Protein AF-A0A349Z500-F1 (afdb_monomer_lite)

Sequence (189 aa):
MKKLYTCLLLLACSLSSFVTYGEAFRSVEISTSQQALPPVMIQGPMPIEAQYFASLLSDVRTEKAGQATFYIGTFNGYPVVVAQTGKGLENTAAATAVGIERYHPRAIINQGTSGGHDPDLQVGDIVLGKRSVNTSNFKTPFRDKGEGSAPFEWLPMDLLASEGSAGEGDSAKDAERIRYYVADAELLA

Secondary structure (DSSP, 8-state):
--SSHHHHHHHSS-----------------PPPPPPPPPEEEEESSHHHHHHHHHT-EEEEEEEETTEEEEEEEETTEEEEEEE--SSHHHHHHHHHHHHHHH--SEEEE-------STT--TTPPP--SEE--TT-EEPPP--TT----GGGPEE--TT--TTTTS-GGGTTTTSSPPPEEPPTTT--

Foldseek 3Di:
DPPPVVVVVVVVPPPPPPPPPPPPPDDDDDPDPDPADQAEEEEEQDCVRQVVVLVQFDPWDWDDDVPKIWTWGDHVNGTYIGIHQHDDDVSNVVRVVVCCVPRVHPYYHYDDDDDDPDPVDDPPDDDDPQKDFDPPAWDFDDDDPPPPGDVVPTFHFDPVCPAQCPPDDPSNVVGRDTDIGGDDPVVVD

Structure (mmCIF, N/CA/C/O backbone):
data_AF-A0A349Z500-F1
#
_entry.id   AF-A0A349Z500-F1
#
loop_
_atom_site.group_PDB
_atom_site.id
_atom_site.type_symbol
_atom_site.label_atom_id
_atom_site.label_alt_id
_atom_site.label_comp_id
_atom_site.label_asym_id
_atom_site.label_entity_id
_atom_site.label_seq_id
_atom_site.pdbx_PDB_ins_code
_atom_site.Cartn_x
_atom_site.Cartn_y
_atom_site.Cartn_z
_atom_site.occupancy
_atom_site.B_iso_or_equiv
_atom_site.auth_seq_id
_atom_site.auth_comp_id
_atom_site.auth_asym_id
_atom_site.auth_atom_id
_atom_site.pdbx_PDB_model_num
ATOM 1 N N . MET A 1 1 ? -15.938 -49.559 91.227 1.00 52.62 1 MET A N 1
ATOM 2 C CA . MET A 1 1 ? -16.178 -49.308 89.784 1.00 52.62 1 MET A CA 1
ATOM 3 C C . MET A 1 1 ? -16.705 -47.903 89.434 1.00 52.62 1 MET A C 1
ATOM 5 O O . MET A 1 1 ? -16.861 -47.623 88.258 1.00 52.62 1 MET A O 1
ATOM 9 N N . LYS A 1 2 ? -16.919 -46.976 90.391 1.00 48.06 2 LYS A N 1
ATOM 10 C CA . LYS A 1 2 ? -17.390 -45.597 90.105 1.00 48.06 2 LYS A CA 1
ATOM 11 C C . LYS A 1 2 ? -16.293 -44.518 90.009 1.00 48.06 2 LYS A C 1
ATOM 13 O O . LYS A 1 2 ? -16.600 -43.398 89.639 1.00 48.06 2 LYS A O 1
ATOM 18 N N . LYS A 1 3 ? -15.025 -44.836 90.313 1.00 48.25 3 LYS A N 1
ATOM 19 C CA . LYS A 1 3 ? -13.903 -43.869 90.280 1.00 48.25 3 LYS A CA 1
ATOM 20 C C . LYS A 1 3 ? -13.057 -43.904 88.996 1.00 48.25 3 LYS A C 1
ATOM 22 O O . LYS A 1 3 ? -12.230 -43.025 88.811 1.00 48.25 3 LYS A O 1
ATOM 27 N N . LEU A 1 4 ? -13.271 -44.882 88.108 1.00 45.31 4 LEU A N 1
ATOM 28 C CA . LEU A 1 4 ? -12.500 -45.024 86.862 1.00 45.31 4 LEU A CA 1
ATOM 29 C C . LEU A 1 4 ? -13.127 -44.260 85.679 1.00 45.31 4 LEU A C 1
ATOM 31 O O . LEU A 1 4 ? -12.414 -43.802 84.796 1.00 45.31 4 LEU A O 1
ATOM 35 N N . TYR A 1 5 ? -14.446 -44.038 85.699 1.00 47.62 5 TYR A N 1
ATOM 36 C CA . TYR A 1 5 ? -15.150 -43.293 84.646 1.00 47.62 5 TYR A CA 1
ATOM 37 C C . TYR A 1 5 ? -15.031 -41.768 84.783 1.00 47.62 5 TYR A C 1
ATOM 39 O O . TYR A 1 5 ? -15.106 -41.057 83.785 1.00 47.62 5 TYR A O 1
ATOM 47 N N . THR A 1 6 ? -14.782 -41.248 85.989 1.00 47.00 6 THR A N 1
ATOM 48 C CA . THR A 1 6 ? -14.655 -39.798 86.218 1.00 47.00 6 THR A CA 1
ATOM 49 C C . THR A 1 6 ? -13.352 -39.225 85.646 1.00 47.00 6 THR A C 1
ATOM 51 O O . THR A 1 6 ? -13.357 -38.097 85.168 1.00 47.00 6 THR A O 1
ATOM 54 N N . CYS A 1 7 ? -12.260 -40.002 85.599 1.00 44.25 7 CYS A N 1
ATOM 55 C CA . CYS A 1 7 ? -11.019 -39.563 84.942 1.00 44.25 7 CYS A CA 1
ATOM 56 C C . CYS A 1 7 ? -11.100 -39.603 83.409 1.00 44.25 7 CYS A C 1
ATOM 58 O O . CYS A 1 7 ? -10.464 -38.781 82.757 1.00 44.25 7 CYS A O 1
ATOM 60 N N . LEU A 1 8 ? -11.891 -40.511 82.823 1.00 44.69 8 LEU A N 1
ATOM 61 C CA . LEU A 1 8 ? -12.006 -40.602 81.362 1.00 44.69 8 LEU A CA 1
ATOM 62 C C . LEU A 1 8 ? -12.878 -39.487 80.761 1.00 44.69 8 LEU A C 1
ATOM 64 O O . LEU A 1 8 ? -12.628 -39.064 79.638 1.00 44.69 8 LEU A O 1
ATOM 68 N N . LEU A 1 9 ? -13.857 -38.968 81.512 1.00 44.62 9 LEU A N 1
ATOM 69 C CA . LEU A 1 9 ? -14.665 -37.822 81.072 1.00 44.62 9 LEU A CA 1
ATOM 70 C C . LEU A 1 9 ? -13.937 -36.474 81.192 1.00 44.62 9 LEU A C 1
ATOM 72 O O . LEU A 1 9 ? -14.265 -35.548 80.458 1.00 44.62 9 LEU A O 1
ATOM 76 N N . LEU A 1 10 ? -12.936 -36.354 82.070 1.00 44.59 10 LEU A N 1
ATOM 77 C CA . LEU A 1 10 ? -12.154 -35.119 82.218 1.00 44.59 10 LEU A CA 1
ATOM 78 C C . LEU A 1 10 ? -11.040 -34.978 81.169 1.00 44.59 10 LEU A C 1
ATOM 80 O O . LEU A 1 10 ? -10.640 -33.858 80.868 1.00 44.59 10 LEU A O 1
ATOM 84 N N . LEU A 1 11 ? -10.583 -36.081 80.563 1.00 43.66 11 LEU A N 1
ATOM 85 C CA . LEU A 1 11 ? -9.558 -36.054 79.511 1.00 43.66 11 LEU A CA 1
ATOM 86 C C . LEU A 1 11 ? -10.129 -35.763 78.108 1.00 43.66 11 LEU A C 1
ATOM 88 O O . LEU A 1 11 ? -9.386 -35.398 77.204 1.00 43.66 11 LEU A O 1
ATOM 92 N N . ALA A 1 12 ? -11.446 -35.895 77.921 1.00 43.84 12 ALA A N 1
ATOM 93 C CA . ALA A 1 12 ? -12.111 -35.596 76.650 1.00 43.84 12 ALA A CA 1
ATOM 94 C C . ALA A 1 12 ? -12.451 -34.102 76.469 1.00 43.84 12 ALA A C 1
ATOM 96 O O . ALA A 1 12 ? -12.754 -33.677 75.358 1.00 43.84 12 ALA A O 1
ATOM 97 N N . CYS A 1 13 ? -12.374 -33.291 77.532 1.00 42.69 13 CYS A N 1
ATOM 98 C CA . CYS A 1 13 ? -12.737 -31.868 77.492 1.00 42.69 13 CYS A CA 1
ATOM 99 C C . CYS A 1 13 ? -11.553 -30.906 77.276 1.00 42.69 13 CYS A C 1
ATOM 101 O O . CYS A 1 13 ? -11.769 -29.698 77.240 1.00 42.69 13 CYS A O 1
ATOM 103 N N . SER A 1 14 ? -10.315 -31.394 77.128 1.00 45.91 14 SER A N 1
ATOM 104 C CA . SER A 1 14 ? -9.128 -30.532 76.969 1.00 45.91 14 SER A CA 1
ATOM 105 C C . SER A 1 14 ? -8.657 -30.334 75.525 1.00 45.91 14 SER A C 1
ATOM 107 O O . SER A 1 14 ? -7.640 -29.683 75.310 1.00 45.91 14 SER A O 1
ATOM 109 N N . LEU A 1 15 ? -9.381 -30.842 74.524 1.00 46.12 15 LEU A N 1
ATOM 110 C CA . LEU A 1 15 ? -9.211 -30.404 73.135 1.00 46.12 15 LEU A CA 1
ATOM 111 C C . LEU A 1 15 ? -10.206 -29.282 72.836 1.00 46.12 15 LEU A C 1
ATOM 113 O O . LEU A 1 15 ? -11.073 -29.390 71.971 1.00 46.12 15 LEU A O 1
ATOM 117 N N . SER A 1 16 ? -10.074 -28.189 73.588 1.00 47.59 16 SER A N 1
ATOM 118 C CA . SER A 1 16 ? -10.573 -26.884 73.182 1.00 47.59 16 SER A CA 1
ATOM 119 C C . SER A 1 16 ? -9.991 -26.587 71.807 1.00 47.59 16 SER A C 1
ATOM 121 O O . SER A 1 16 ? -8.796 -26.348 71.637 1.00 47.59 16 SER A O 1
ATOM 123 N N . SER A 1 17 ? -10.857 -26.682 70.806 1.00 47.75 17 SER A N 1
ATOM 124 C CA . SER A 1 17 ? -10.569 -26.330 69.433 1.00 47.75 17 SER A CA 1
ATOM 125 C C . SER A 1 17 ? -10.125 -24.869 69.411 1.00 47.75 17 SER A C 1
ATOM 127 O O . SER A 1 17 ? -10.946 -23.959 69.487 1.00 47.75 17 SER A O 1
ATOM 129 N N . PHE A 1 18 ? -8.818 -24.636 69.316 1.00 48.22 18 PHE A N 1
ATOM 130 C CA . PHE A 1 18 ? -8.284 -23.372 68.828 1.00 48.22 18 PHE A CA 1
ATOM 131 C C . PHE A 1 18 ? -8.621 -23.292 67.338 1.00 48.22 18 PHE A C 1
ATOM 133 O O . PHE A 1 18 ? -7.787 -23.526 66.470 1.00 48.22 18 PHE A O 1
ATOM 140 N N . VAL A 1 19 ? -9.888 -23.012 67.036 1.00 52.00 19 VAL A N 1
ATOM 141 C CA . VAL A 1 19 ? -10.276 -22.488 65.733 1.00 52.00 19 VAL A CA 1
ATOM 142 C C . VAL A 1 19 ? -9.898 -21.020 65.791 1.00 52.00 19 VAL A C 1
ATOM 144 O O . VAL A 1 19 ? -10.650 -20.180 66.283 1.00 52.00 19 VAL A O 1
ATOM 147 N N . THR A 1 20 ? -8.679 -20.710 65.362 1.00 48.91 20 THR A N 1
ATOM 148 C CA . THR A 1 20 ? -8.323 -19.339 65.021 1.00 48.91 20 THR A CA 1
ATOM 149 C C . THR A 1 20 ? -9.221 -18.935 63.862 1.00 48.91 20 THR A C 1
ATOM 151 O O . THR A 1 20 ? -8.974 -19.312 62.717 1.00 48.91 20 THR A O 1
ATOM 154 N N . TYR A 1 21 ? -10.288 -18.199 64.168 1.00 54.88 21 TYR A N 1
ATOM 155 C CA . TYR A 1 21 ? -10.962 -17.344 63.203 1.00 54.88 21 TYR A CA 1
ATOM 156 C C . TYR A 1 21 ? -9.942 -16.287 62.772 1.00 54.88 21 TYR A C 1
ATOM 158 O O . TYR A 1 21 ? -9.854 -15.210 63.354 1.00 54.88 21 TYR A O 1
ATOM 166 N N . GLY A 1 22 ? -9.100 -16.631 61.798 1.00 57.00 22 GLY A N 1
ATOM 167 C CA . GLY A 1 22 ? -8.443 -15.614 60.998 1.00 57.00 22 GLY A CA 1
ATOM 168 C C . GLY A 1 22 ? -9.559 -14.884 60.274 1.00 57.00 22 GLY A C 1
ATOM 169 O O . GLY A 1 22 ? -10.243 -15.494 59.452 1.00 57.00 22 GLY A O 1
ATOM 170 N N . GLU A 1 23 ? -9.806 -13.623 60.628 1.00 60.91 23 GLU A N 1
ATOM 171 C CA . GLU A 1 23 ? -10.669 -12.785 59.806 1.00 60.91 23 GLU A CA 1
ATOM 172 C C . GLU A 1 23 ? -10.152 -12.864 58.371 1.00 60.91 23 GLU A C 1
ATOM 174 O O . GLU A 1 23 ? -8.953 -12.701 58.126 1.00 60.91 23 GLU A O 1
ATOM 179 N N . ALA A 1 24 ? -11.041 -13.191 57.431 1.00 67.56 24 ALA A N 1
ATOM 180 C CA . ALA A 1 24 ? -10.702 -13.173 56.022 1.00 67.56 24 ALA A CA 1
ATOM 181 C C . ALA A 1 24 ? -10.172 -11.770 55.707 1.00 67.56 24 ALA A C 1
ATOM 183 O O . ALA A 1 24 ? -10.903 -10.783 55.811 1.00 67.56 24 ALA A O 1
ATOM 184 N N . PHE A 1 25 ? -8.875 -11.679 55.408 1.00 72.12 25 PHE A N 1
ATOM 185 C CA . PHE A 1 25 ? -8.237 -10.419 55.060 1.00 72.12 25 PHE A CA 1
ATOM 186 C C . PHE A 1 25 ? -9.045 -9.743 53.951 1.00 72.12 25 PHE A C 1
ATOM 188 O O . PHE A 1 25 ? -9.459 -10.397 52.994 1.00 72.12 25 PHE A O 1
ATOM 195 N N . ARG A 1 26 ? -9.263 -8.429 54.072 1.00 75.69 26 ARG A N 1
ATOM 196 C CA . ARG A 1 26 ? -9.894 -7.651 53.003 1.00 75.69 26 ARG A CA 1
ATOM 197 C C . ARG A 1 26 ? -9.037 -7.780 51.747 1.00 75.69 26 ARG A C 1
ATOM 199 O O . ARG A 1 26 ? -7.908 -7.295 51.723 1.00 75.69 26 ARG A O 1
ATOM 206 N N . SER A 1 27 ? -9.573 -8.431 50.726 1.00 79.88 27 SER A N 1
ATOM 207 C CA . SER A 1 27 ? -8.956 -8.533 49.412 1.00 79.88 27 SER A CA 1
ATOM 208 C C . SER A 1 27 ? -9.588 -7.528 48.455 1.00 79.88 27 SER A C 1
ATOM 210 O O . SER A 1 27 ? -10.779 -7.228 48.526 1.00 79.88 27 SER A O 1
ATOM 212 N N . VAL A 1 28 ? -8.770 -7.012 47.544 1.00 78.56 28 VAL A N 1
ATOM 213 C CA . VAL A 1 28 ? -9.214 -6.331 46.329 1.00 78.56 28 VAL A CA 1
ATOM 214 C C . VAL A 1 28 ? -8.712 -7.171 45.171 1.00 78.56 28 VAL A C 1
ATOM 216 O O . VAL A 1 28 ? -7.519 -7.460 45.081 1.00 78.56 28 VAL A O 1
ATOM 219 N N . GLU A 1 29 ? -9.629 -7.575 44.303 1.00 79.31 29 GLU A N 1
ATOM 220 C CA . GLU A 1 29 ? -9.281 -8.203 43.038 1.00 79.31 29 GLU A CA 1
ATOM 221 C C . GLU A 1 29 ? -8.986 -7.102 42.024 1.00 79.31 29 GLU A C 1
ATOM 223 O O . GLU A 1 29 ? -9.816 -6.229 41.767 1.00 79.31 29 GLU A O 1
ATOM 228 N N . ILE A 1 30 ? -7.782 -7.129 41.460 1.00 75.25 30 ILE A N 1
ATOM 229 C CA . ILE A 1 30 ? -7.462 -6.334 40.281 1.00 75.25 30 ILE A CA 1
ATOM 230 C C . ILE A 1 30 ? -7.848 -7.201 39.091 1.00 75.25 30 ILE A C 1
ATOM 232 O O . ILE A 1 30 ? -7.245 -8.253 38.869 1.00 75.25 30 ILE A O 1
ATOM 236 N N . SER A 1 31 ? -8.857 -6.774 38.335 1.00 73.31 31 SER A N 1
ATOM 237 C CA . SER A 1 31 ? -9.164 -7.393 37.053 1.00 73.31 31 SER A CA 1
ATOM 238 C C . SER A 1 31 ? -7.922 -7.315 36.170 1.00 73.31 31 SER A C 1
ATOM 240 O O . SER A 1 31 ? -7.341 -6.249 35.961 1.00 73.31 31 SER A O 1
ATOM 242 N N . THR A 1 32 ? -7.480 -8.470 35.679 1.00 62.66 32 THR A N 1
ATOM 243 C CA . THR A 1 32 ? -6.397 -8.536 34.701 1.00 62.66 32 THR A CA 1
ATOM 244 C C . THR A 1 32 ? -6.827 -7.710 33.494 1.00 62.66 32 THR A C 1
ATOM 246 O O . THR A 1 32 ? -7.942 -7.887 32.998 1.00 62.66 32 THR A O 1
ATOM 249 N N . SER A 1 33 ? -5.983 -6.778 33.038 1.00 63.03 33 SER A N 1
ATOM 250 C CA . SER A 1 33 ? -6.292 -6.042 31.816 1.00 63.03 33 SER A CA 1
ATOM 251 C C . SER A 1 33 ? -6.422 -7.054 30.684 1.00 63.03 33 SER A C 1
ATOM 253 O O . SER A 1 33 ? -5.536 -7.875 30.441 1.00 63.03 33 SER A O 1
ATOM 255 N N . GLN A 1 34 ? -7.575 -7.039 30.027 1.00 62.00 34 GLN A N 1
ATOM 256 C CA . GLN A 1 34 ? -7.814 -7.883 28.873 1.00 62.00 34 GLN A CA 1
ATOM 257 C C . GLN A 1 34 ? -6.793 -7.477 27.809 1.00 62.00 34 GLN A C 1
ATOM 259 O O . GLN A 1 34 ? -6.710 -6.300 27.450 1.00 62.00 34 GLN A O 1
ATOM 264 N N . GLN A 1 35 ? -5.951 -8.421 27.384 1.00 63.06 35 GLN A N 1
ATOM 265 C CA . GLN A 1 35 ? -4.908 -8.148 26.403 1.00 63.06 35 GLN A CA 1
ATOM 266 C C . GLN A 1 35 ? -5.567 -7.545 25.161 1.00 63.06 35 GLN A C 1
ATOM 268 O O . GLN A 1 35 ? -6.489 -8.140 24.597 1.00 63.06 35 GLN A O 1
ATOM 273 N N . ALA A 1 36 ? -5.151 -6.331 24.792 1.00 73.38 36 ALA A N 1
ATOM 274 C CA . ALA A 1 36 ? -5.760 -5.615 23.682 1.00 73.38 36 ALA A CA 1
ATOM 275 C C . ALA A 1 36 ? -5.644 -6.472 22.417 1.00 73.38 36 ALA A C 1
ATOM 277 O O . ALA A 1 36 ? -4.555 -6.939 22.077 1.00 73.38 36 ALA A O 1
ATOM 278 N N . LEU A 1 37 ? -6.776 -6.710 21.750 1.00 88.31 37 LEU A N 1
ATOM 279 C CA . LEU A 1 37 ? -6.780 -7.458 20.500 1.00 88.31 37 LEU A CA 1
ATOM 280 C C . LEU A 1 37 ? -5.906 -6.707 19.481 1.00 88.31 37 LEU A C 1
ATOM 282 O O . LEU A 1 37 ? -6.040 -5.485 19.367 1.00 88.31 37 LEU A O 1
ATOM 286 N N . PRO A 1 38 ? -5.022 -7.396 18.741 1.00 94.69 38 PRO A N 1
ATOM 287 C CA . PRO A 1 38 ? -4.244 -6.745 17.699 1.00 94.69 38 PRO A CA 1
ATOM 288 C C . PRO A 1 38 ? -5.201 -6.171 16.639 1.00 94.69 38 PRO A C 1
ATOM 290 O O . PRO A 1 38 ? -6.101 -6.889 16.187 1.00 94.69 38 PRO A O 1
ATOM 293 N N . PRO A 1 39 ? -5.056 -4.892 16.253 1.00 97.62 39 PRO A N 1
ATOM 294 C CA . PRO A 1 39 ? -6.016 -4.228 15.383 1.00 97.62 39 PRO A CA 1
ATOM 295 C C . PRO A 1 39 ? -5.964 -4.762 13.951 1.00 97.62 39 PRO A C 1
ATOM 297 O O . PRO A 1 39 ? -4.954 -5.310 13.506 1.00 97.62 39 PRO A O 1
ATOM 300 N N . VAL A 1 40 ? -7.030 -4.530 13.188 1.00 98.19 40 VAL A N 1
ATOM 301 C CA . VAL A 1 40 ? -6.935 -4.525 11.720 1.00 98.19 40 VAL A CA 1
ATOM 302 C C . VAL A 1 40 ? -6.506 -3.129 11.283 1.00 98.19 40 VAL A C 1
ATOM 304 O O . VAL A 1 40 ? -7.090 -2.137 11.723 1.00 98.19 40 VAL A O 1
ATOM 307 N N . MET A 1 41 ? -5.491 -3.035 10.425 1.00 98.62 41 MET A N 1
ATOM 308 C CA . MET A 1 41 ? -5.091 -1.764 9.829 1.00 98.62 41 MET A CA 1
ATOM 309 C C . MET A 1 41 ? -5.691 -1.618 8.428 1.00 98.62 41 MET A C 1
ATOM 311 O O . MET A 1 41 ? -5.475 -2.469 7.572 1.00 98.62 41 MET A O 1
ATOM 315 N N . ILE A 1 42 ? -6.414 -0.530 8.179 1.00 98.62 42 ILE A N 1
ATOM 316 C CA . ILE A 1 42 ? -6.956 -0.173 6.863 1.00 98.62 42 ILE A CA 1
ATOM 317 C C . ILE A 1 42 ? -6.135 0.992 6.320 1.00 98.62 42 ILE A C 1
ATOM 319 O O . ILE A 1 42 ? -6.002 2.011 6.990 1.00 98.62 42 ILE A O 1
ATOM 323 N N . GLN A 1 43 ? -5.582 0.868 5.120 1.00 98.69 43 GLN A N 1
ATOM 324 C CA . GLN A 1 43 ? -4.758 1.907 4.505 1.00 98.69 43 GLN A CA 1
ATOM 325 C C . GLN A 1 43 ? -5.514 2.572 3.361 1.00 98.69 43 GLN A C 1
ATOM 327 O O . GLN A 1 43 ? -6.154 1.885 2.571 1.00 98.69 43 GLN A O 1
ATOM 332 N N . GLY A 1 44 ? -5.438 3.899 3.295 1.00 98.19 44 GLY A N 1
ATOM 333 C CA . GLY A 1 44 ? -5.988 4.707 2.210 1.00 98.19 44 GLY A CA 1
ATOM 334 C C . GLY A 1 44 ? -5.009 5.829 1.847 1.00 98.19 44 GLY A C 1
ATOM 335 O O . GLY A 1 44 ? -4.619 6.595 2.735 1.00 98.19 44 GLY A O 1
ATOM 336 N N . PRO A 1 45 ? -4.576 5.962 0.584 1.00 96.44 45 PRO A N 1
ATOM 337 C CA . PRO A 1 45 ? -3.563 6.949 0.227 1.00 96.44 45 PRO A CA 1
ATOM 338 C C . PRO A 1 45 ? -4.069 8.391 0.312 1.00 96.44 45 PRO A C 1
ATOM 340 O O . PRO A 1 45 ? -3.336 9.275 0.770 1.00 96.44 45 PRO A O 1
ATOM 343 N N . MET A 1 46 ? -5.305 8.657 -0.113 1.00 95.94 46 MET A N 1
ATOM 344 C CA . MET A 1 46 ? -5.878 10.003 -0.121 1.00 95.94 46 MET A CA 1
ATOM 345 C C . MET A 1 46 ? -6.790 10.274 1.081 1.00 95.94 46 MET A C 1
ATOM 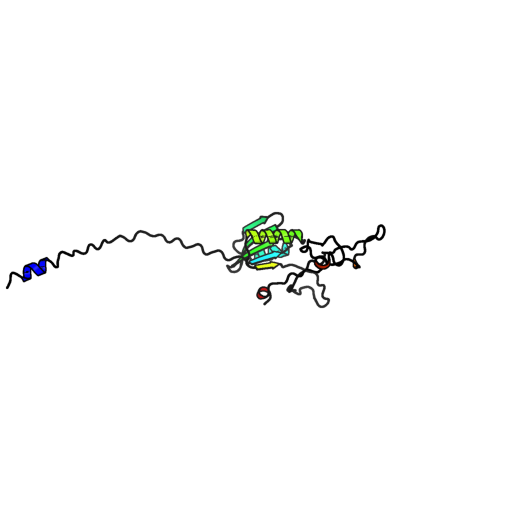347 O O . MET A 1 46 ? -7.402 9.351 1.617 1.00 95.94 46 MET A O 1
ATOM 351 N N . PRO A 1 47 ? -6.973 11.556 1.462 1.00 96.00 47 PRO A N 1
ATOM 352 C CA . PRO A 1 47 ? -7.903 11.942 2.519 1.00 96.00 47 PRO A CA 1
ATOM 353 C C . PRO A 1 47 ? -9.297 11.335 2.362 1.00 96.00 47 PRO A C 1
ATOM 355 O O . PRO A 1 47 ? -9.800 10.756 3.312 1.00 96.00 47 PRO A O 1
ATOM 358 N N . ILE A 1 48 ? -9.897 11.390 1.169 1.00 95.94 48 ILE A N 1
ATOM 359 C CA . ILE A 1 48 ? -11.244 10.844 0.940 1.00 95.94 48 ILE A CA 1
ATOM 360 C C . ILE A 1 48 ? -11.312 9.322 1.148 1.00 95.94 48 ILE A C 1
ATOM 362 O O . ILE A 1 48 ? -12.304 8.819 1.666 1.00 95.94 48 ILE A O 1
ATOM 366 N N . GLU A 1 49 ? -10.240 8.601 0.810 1.00 96.44 49 GLU A N 1
ATOM 367 C CA . GLU A 1 49 ? -10.152 7.143 0.939 1.00 96.44 49 GLU A CA 1
ATOM 368 C C . GLU A 1 49 ? -9.940 6.720 2.397 1.00 96.44 49 GLU A C 1
ATOM 370 O O . GLU A 1 49 ? -10.473 5.700 2.813 1.00 96.44 49 GLU A O 1
ATOM 375 N N . ALA A 1 50 ? -9.190 7.489 3.193 1.00 97.69 50 ALA A N 1
ATOM 376 C CA . ALA A 1 50 ? -8.933 7.172 4.600 1.00 97.69 50 ALA A CA 1
ATOM 377 C C . ALA A 1 50 ? -10.007 7.736 5.547 1.00 97.69 50 ALA A C 1
ATOM 379 O O . ALA A 1 50 ? -10.491 7.044 6.440 1.00 97.69 50 ALA A O 1
ATOM 380 N N . GLN A 1 51 ? -10.415 8.991 5.360 1.00 97.44 51 GLN A N 1
ATOM 381 C CA . GLN A 1 51 ? -11.332 9.682 6.272 1.00 97.44 51 GLN A CA 1
ATOM 382 C C . GLN A 1 51 ? -12.732 9.078 6.257 1.00 97.44 51 GLN A C 1
ATOM 384 O O . GLN A 1 51 ? -13.396 9.098 7.290 1.00 97.44 51 GLN A O 1
ATOM 389 N N . TYR A 1 52 ? -13.156 8.488 5.134 1.00 97.69 52 TYR A N 1
ATOM 390 C CA . TYR A 1 52 ? -14.391 7.713 5.089 1.00 97.69 52 TYR A CA 1
ATOM 391 C C . TYR A 1 52 ? -14.375 6.585 6.132 1.00 97.69 52 TYR A C 1
ATOM 393 O O . TYR A 1 52 ? -15.236 6.560 7.007 1.00 97.69 52 TYR A O 1
ATOM 401 N N . PHE A 1 53 ? -13.356 5.718 6.130 1.00 98.19 53 PHE A N 1
ATOM 402 C CA . PHE A 1 53 ? -13.248 4.639 7.119 1.00 98.19 53 PHE A CA 1
ATOM 403 C C . PHE A 1 53 ? -13.021 5.161 8.536 1.00 98.19 53 PHE A C 1
ATOM 405 O O . PHE A 1 53 ? -13.603 4.630 9.476 1.00 98.19 53 PHE A O 1
ATOM 412 N N . ALA A 1 54 ? -12.224 6.220 8.700 1.00 98.38 54 ALA A N 1
ATOM 413 C CA . ALA A 1 54 ? -12.030 6.848 10.004 1.00 98.38 54 ALA A CA 1
ATOM 414 C C . ALA A 1 54 ? -13.349 7.373 10.596 1.00 98.38 54 ALA A C 1
ATOM 416 O O . ALA A 1 54 ? -13.544 7.294 11.805 1.00 98.38 54 ALA A O 1
ATOM 417 N N . SER A 1 55 ? -14.271 7.862 9.757 1.00 98.25 55 SER A N 1
ATOM 418 C CA . SER A 1 55 ? -15.588 8.345 10.195 1.00 98.25 55 SER A CA 1
ATOM 419 C C . SER A 1 55 ? -16.521 7.237 10.701 1.00 98.25 55 SER A C 1
ATOM 421 O O . SER A 1 55 ? -17.467 7.530 11.426 1.00 98.25 55 SER A O 1
ATOM 423 N N . LEU A 1 56 ? -16.249 5.976 10.345 1.00 98.31 56 LEU A N 1
ATOM 424 C CA . LEU A 1 56 ? -17.010 4.810 10.806 1.00 98.31 56 LEU A CA 1
ATOM 425 C C . LEU A 1 56 ? -16.551 4.308 12.181 1.00 98.31 56 LEU A C 1
ATOM 427 O O . LEU A 1 56 ? -17.186 3.419 12.747 1.00 98.31 56 LEU A O 1
ATOM 431 N N . LEU A 1 57 ? -15.436 4.826 12.698 1.00 98.62 57 LEU A N 1
ATOM 432 C CA . LEU A 1 57 ? -14.871 4.401 13.970 1.00 98.62 57 LEU A CA 1
ATOM 433 C C . LEU A 1 57 ? -15.521 5.127 15.156 1.00 98.62 57 LEU A C 1
ATOM 435 O O . LEU A 1 57 ? -15.835 6.315 15.094 1.00 98.62 57 LEU A O 1
ATOM 439 N N . SER A 1 58 ? -15.616 4.419 16.275 1.00 98.44 58 SER A N 1
ATOM 440 C CA . SER A 1 58 ? -15.933 4.956 17.599 1.00 98.44 58 SER A CA 1
ATOM 441 C C . SER A 1 58 ? -14.656 5.233 18.397 1.00 98.44 58 SER A C 1
ATOM 443 O O . SER A 1 58 ? -13.625 4.591 18.173 1.00 98.44 58 SER A O 1
ATOM 445 N N . ASP A 1 59 ? -14.735 6.169 19.349 1.00 96.56 59 ASP A N 1
ATOM 446 C CA . ASP A 1 59 ? -13.654 6.523 20.288 1.00 96.56 59 ASP A CA 1
ATOM 447 C C . ASP A 1 59 ? -12.330 6.890 19.601 1.00 96.56 59 ASP A C 1
ATOM 449 O O . ASP A 1 59 ? -11.239 6.469 19.993 1.00 96.56 59 ASP A O 1
ATOM 453 N N . VAL A 1 60 ? -12.440 7.678 18.529 1.00 98.06 60 VAL A N 1
ATOM 454 C CA . VAL A 1 60 ? -11.315 7.977 17.645 1.00 98.06 60 VAL A CA 1
ATOM 455 C C . VAL A 1 60 ? -10.320 8.918 18.303 1.00 98.06 60 VAL A C 1
ATOM 457 O O . VAL A 1 60 ? -10.640 10.045 18.683 1.00 98.06 60 VAL A O 1
ATOM 460 N N . ARG A 1 61 ? -9.059 8.496 18.310 1.00 98.19 61 ARG A N 1
ATOM 461 C CA . ARG A 1 61 ? -7.898 9.358 18.539 1.00 98.19 61 ARG A CA 1
ATOM 462 C C . ARG A 1 61 ? -7.041 9.412 17.282 1.00 98.19 61 ARG A C 1
ATOM 464 O O . ARG A 1 61 ? -6.933 8.433 16.548 1.00 98.19 61 ARG A O 1
ATOM 471 N N . THR A 1 62 ? -6.422 10.560 17.037 1.00 98.50 62 THR A N 1
ATOM 472 C CA . THR A 1 62 ? -5.572 10.770 15.859 1.00 98.50 62 THR A CA 1
ATOM 473 C C . THR A 1 62 ? -4.113 10.886 16.276 1.00 98.50 62 THR A C 1
ATOM 475 O O . THR A 1 62 ? -3.777 11.677 17.154 1.00 98.50 62 THR A O 1
ATOM 478 N N . GLU A 1 63 ? -3.243 10.137 15.611 1.00 98.38 63 GLU A N 1
ATOM 479 C CA . GLU A 1 63 ? -1.791 10.250 15.722 1.00 98.38 63 GLU A CA 1
ATOM 480 C C . GLU A 1 63 ? -1.167 10.584 14.368 1.00 98.38 63 GLU A C 1
ATOM 482 O O . GLU A 1 63 ? -1.743 10.328 13.311 1.00 98.38 63 GLU A O 1
ATOM 487 N N . LYS A 1 64 ? 0.042 11.149 14.389 1.00 98.06 64 LYS A N 1
ATOM 488 C CA . LYS A 1 64 ? 0.827 11.422 13.182 1.00 98.06 64 LYS A CA 1
ATOM 489 C C . LYS A 1 64 ? 2.225 10.829 13.292 1.00 98.06 64 LYS A C 1
ATOM 491 O O . LYS A 1 64 ? 2.805 10.756 14.379 1.00 98.06 64 LYS A O 1
ATOM 496 N N . ALA A 1 65 ? 2.777 10.441 12.150 1.00 96.50 65 ALA A N 1
ATOM 497 C CA . ALA A 1 65 ? 4.182 10.090 12.006 1.00 96.50 65 ALA A CA 1
ATOM 498 C C . ALA A 1 65 ? 4.670 10.525 10.623 1.00 96.50 65 ALA A C 1
ATOM 500 O O . ALA A 1 65 ? 4.244 9.981 9.605 1.00 96.50 65 ALA A O 1
ATOM 501 N N . GLY A 1 66 ? 5.541 11.535 10.578 1.00 93.38 66 GLY A N 1
ATOM 502 C CA . GLY A 1 66 ? 5.902 12.174 9.314 1.00 93.38 66 GLY A CA 1
ATOM 503 C C . GLY A 1 66 ? 4.656 12.709 8.599 1.00 93.38 66 GLY A C 1
ATOM 504 O O . GLY A 1 66 ? 3.896 13.481 9.182 1.00 93.38 66 GLY A O 1
ATOM 505 N N . GLN A 1 67 ? 4.449 12.276 7.353 1.00 92.62 67 GLN A N 1
ATOM 506 C CA . GLN A 1 67 ? 3.283 12.644 6.537 1.00 92.62 67 GLN A CA 1
ATOM 507 C C . GLN A 1 67 ? 2.069 11.722 6.743 1.00 92.62 67 GLN A C 1
ATOM 509 O O . GLN A 1 67 ? 0.969 12.050 6.299 1.00 92.62 67 GLN A O 1
ATOM 514 N N . ALA A 1 68 ? 2.245 10.589 7.430 1.00 97.62 68 ALA A N 1
ATOM 515 C CA . ALA A 1 68 ? 1.163 9.652 7.692 1.00 97.62 68 ALA A CA 1
ATOM 516 C C . ALA A 1 68 ? 0.299 10.123 8.870 1.00 97.62 68 ALA A C 1
ATOM 518 O O . ALA A 1 68 ? 0.808 10.608 9.888 1.00 97.62 68 ALA A O 1
ATOM 519 N N . THR A 1 69 ? -1.015 9.945 8.741 1.00 98.69 69 THR A N 1
ATOM 520 C CA . THR A 1 69 ? -1.986 10.161 9.824 1.00 98.69 69 THR A CA 1
ATOM 521 C C . THR A 1 69 ? -2.667 8.840 10.152 1.00 98.69 69 THR A C 1
ATOM 523 O O . THR A 1 69 ? -3.120 8.144 9.248 1.00 98.69 69 THR A O 1
ATOM 526 N N . PHE A 1 70 ? -2.746 8.501 11.434 1.00 98.81 70 PHE A N 1
ATOM 527 C CA . PHE A 1 70 ? -3.371 7.282 11.932 1.00 98.81 70 PHE A CA 1
ATOM 528 C C . PHE A 1 70 ? -4.592 7.644 12.772 1.00 98.81 70 PHE A C 1
ATOM 530 O O . PHE A 1 70 ? -4.476 8.361 13.766 1.00 98.81 70 PHE A O 1
ATOM 537 N N . TYR A 1 71 ? -5.756 7.140 12.381 1.00 98.69 71 TYR A N 1
ATOM 538 C CA . TYR A 1 71 ? -6.997 7.229 13.142 1.00 98.69 71 TYR A CA 1
ATOM 539 C C . TYR A 1 71 ? -7.197 5.905 13.866 1.00 98.69 71 TYR A C 1
ATOM 541 O O . TYR A 1 71 ? -7.289 4.856 13.234 1.00 98.69 71 TYR A O 1
ATOM 549 N N . ILE A 1 72 ? -7.211 5.943 15.190 1.00 98.62 72 ILE A N 1
ATOM 550 C CA . ILE A 1 72 ? -7.205 4.753 16.036 1.00 98.62 72 ILE A CA 1
ATOM 551 C C . ILE A 1 72 ? -8.506 4.760 16.818 1.00 98.62 72 ILE A C 1
ATOM 553 O O . ILE A 1 72 ? -8.797 5.735 17.507 1.00 98.62 72 ILE A O 1
ATOM 557 N N . GLY A 1 73 ? -9.278 3.690 16.706 1.00 98.25 73 GLY A N 1
ATOM 558 C CA . GLY A 1 73 ? -10.576 3.585 17.356 1.00 98.25 73 GLY A CA 1
ATOM 559 C C . GLY A 1 73 ? -11.106 2.163 17.292 1.00 98.25 73 GLY A C 1
ATOM 560 O O . GLY A 1 73 ? -10.340 1.202 17.161 1.00 98.25 73 GLY A O 1
ATOM 561 N N . THR A 1 74 ? -12.424 2.027 17.370 1.00 98.31 74 THR A N 1
ATOM 562 C CA . THR A 1 74 ? -13.092 0.729 17.255 1.00 98.31 74 THR A CA 1
ATOM 563 C C . THR A 1 74 ? -14.169 0.737 16.180 1.00 98.31 74 THR A C 1
ATOM 565 O O . THR A 1 74 ? -14.839 1.740 15.967 1.00 98.31 74 THR A O 1
ATOM 568 N N . PHE A 1 75 ? -14.358 -0.395 15.509 1.00 97.62 75 PHE A N 1
ATOM 569 C CA . PHE A 1 75 ? -15.483 -0.643 14.611 1.00 97.62 75 PHE A CA 1
ATOM 570 C C . PHE A 1 75 ? -16.215 -1.891 15.099 1.00 97.62 75 PHE A C 1
ATOM 572 O O . PHE A 1 75 ? -15.598 -2.946 15.242 1.00 97.62 75 PHE A O 1
ATOM 579 N N . ASN A 1 76 ? -17.508 -1.774 15.418 1.00 96.38 76 ASN A N 1
ATOM 580 C CA . ASN A 1 76 ? -18.290 -2.845 16.058 1.00 96.38 76 ASN A CA 1
ATOM 581 C C . ASN A 1 76 ? -17.588 -3.462 17.291 1.00 96.38 76 ASN A C 1
ATOM 583 O O . ASN A 1 76 ? -17.611 -4.674 17.494 1.00 96.38 76 ASN A O 1
ATOM 587 N N . GLY A 1 77 ? -16.919 -2.628 18.098 1.00 95.25 77 GLY A N 1
ATOM 588 C CA . GLY A 1 77 ? -16.171 -3.056 19.288 1.00 95.25 77 GLY A CA 1
ATOM 589 C C . GLY A 1 77 ? -14.811 -3.712 19.009 1.00 95.25 77 GLY A C 1
ATOM 590 O O . GLY A 1 77 ? -14.102 -4.043 19.956 1.00 95.25 77 GLY A O 1
ATOM 591 N N . TYR A 1 78 ? -14.412 -3.876 17.744 1.00 96.94 78 TYR A N 1
ATOM 592 C CA . TYR A 1 78 ? -13.105 -4.411 17.365 1.00 96.94 78 TYR A CA 1
ATOM 593 C C . TYR A 1 78 ? -12.092 -3.282 17.117 1.00 96.94 78 TYR A C 1
ATOM 595 O O . TYR A 1 78 ? -12.449 -2.299 16.465 1.00 96.94 78 TYR A O 1
ATOM 603 N N . PRO A 1 79 ? -10.835 -3.385 17.584 1.00 98.06 79 PRO A N 1
ATOM 604 C CA . PRO A 1 79 ? -9.838 -2.342 17.365 1.00 98.06 79 PRO A CA 1
ATOM 605 C C . PRO A 1 79 ? -9.436 -2.235 15.889 1.00 98.06 79 PRO A C 1
ATOM 607 O O . PRO A 1 79 ? -9.067 -3.220 15.245 1.00 98.06 79 PRO A O 1
ATOM 610 N N . VAL A 1 80 ? -9.482 -1.014 15.357 1.00 98.56 80 VAL A N 1
ATOM 611 C CA . VAL A 1 80 ? -9.118 -0.700 13.970 1.00 98.56 80 VAL A CA 1
ATOM 612 C C . VAL A 1 80 ? -8.211 0.524 13.946 1.00 98.56 80 VAL A C 1
ATOM 614 O O . VAL A 1 80 ? -8.421 1.496 14.675 1.00 98.56 80 VAL A O 1
ATOM 617 N N . VAL A 1 81 ? -7.202 0.475 13.079 1.00 98.75 81 VAL A N 1
ATOM 618 C CA . VAL A 1 81 ? -6.349 1.620 12.759 1.00 98.75 81 VAL A CA 1
ATOM 619 C C . VAL A 1 81 ? -6.542 1.971 11.293 1.00 98.75 81 VAL A C 1
ATOM 621 O O . VAL A 1 81 ? -6.248 1.164 10.420 1.00 98.75 81 VAL A O 1
ATOM 624 N N . VAL A 1 82 ? -7.002 3.180 10.998 1.00 98.81 82 VAL A N 1
ATOM 625 C CA . VAL A 1 82 ? -7.049 3.688 9.626 1.00 98.81 82 VAL A CA 1
ATOM 626 C C . VAL A 1 82 ? -5.814 4.547 9.379 1.00 98.81 82 VAL A C 1
ATOM 628 O O . VAL A 1 82 ? -5.616 5.560 10.047 1.00 98.81 82 VAL A O 1
ATOM 631 N N . ALA A 1 83 ? -4.974 4.149 8.430 1.00 98.69 83 ALA A N 1
ATOM 632 C CA . ALA A 1 83 ? -3.759 4.852 8.045 1.00 98.69 83 ALA A CA 1
ATOM 633 C C . ALA A 1 83 ? -3.983 5.645 6.749 1.00 98.69 83 ALA A C 1
ATOM 635 O O . ALA A 1 83 ? -4.154 5.068 5.676 1.00 98.69 83 ALA A O 1
ATOM 636 N N . GLN A 1 84 ? -3.928 6.974 6.838 1.00 98.56 84 GLN A N 1
ATOM 637 C CA . GLN A 1 84 ? -3.792 7.844 5.674 1.00 98.56 84 GLN A CA 1
ATOM 638 C C . GLN A 1 84 ? -2.313 7.901 5.276 1.00 98.56 84 GLN A C 1
ATOM 640 O O . GLN A 1 84 ? -1.521 8.570 5.945 1.00 98.56 84 GLN A O 1
ATOM 645 N N . THR A 1 85 ? -1.933 7.187 4.216 1.00 98.12 85 THR A N 1
ATOM 646 C CA . THR A 1 85 ? -0.516 6.931 3.895 1.00 98.12 85 THR A CA 1
ATOM 647 C C . THR A 1 85 ? 0.134 8.008 3.032 1.00 98.12 85 THR A C 1
ATOM 649 O O . THR A 1 85 ? 1.346 8.189 3.095 1.00 98.12 85 THR A O 1
ATOM 652 N N . GLY A 1 86 ? -0.652 8.728 2.227 1.00 95.12 86 GLY A N 1
ATOM 653 C CA . GLY A 1 86 ? -0.140 9.544 1.127 1.00 95.12 86 GLY A CA 1
ATOM 654 C C . GLY A 1 86 ? 0.080 8.730 -0.154 1.00 95.12 86 GLY A C 1
ATOM 655 O O . GLY A 1 86 ? 0.026 7.502 -0.159 1.00 95.12 86 GLY A O 1
ATOM 656 N N . LYS A 1 87 ? 0.312 9.432 -1.269 1.00 94.44 87 LYS A N 1
ATOM 657 C CA . LYS A 1 87 ? 0.504 8.827 -2.599 1.00 94.44 87 LYS A CA 1
ATOM 658 C C . LYS A 1 87 ? 1.956 8.402 -2.817 1.00 94.44 87 LYS A C 1
ATOM 660 O O . LYS A 1 87 ? 2.863 9.094 -2.363 1.00 94.44 87 LYS A O 1
ATOM 665 N N . GLY A 1 88 ? 2.165 7.343 -3.593 1.00 93.94 88 GLY A N 1
ATOM 666 C CA . GLY A 1 88 ? 3.498 6.852 -3.961 1.00 93.94 88 GLY A CA 1
ATOM 667 C C . GLY A 1 88 ? 3.987 5.705 -3.077 1.00 93.94 88 GLY A C 1
ATOM 668 O O . GLY A 1 88 ? 3.485 5.488 -1.967 1.00 93.94 88 GLY A O 1
ATOM 669 N N . LEU A 1 89 ? 4.952 4.947 -3.602 1.00 94.31 89 LEU A N 1
ATOM 670 C CA . LEU A 1 89 ? 5.463 3.730 -2.969 1.00 94.31 89 LEU A CA 1
ATOM 671 C C . LEU A 1 89 ? 6.211 4.045 -1.672 1.00 94.31 89 LEU A C 1
ATOM 673 O O . LEU A 1 89 ? 6.053 3.324 -0.695 1.00 94.31 89 LEU A O 1
ATOM 677 N N . GLU A 1 90 ? 6.968 5.138 -1.635 1.00 95.00 90 GLU A N 1
ATOM 678 C CA . GLU A 1 90 ? 7.809 5.539 -0.506 1.00 95.00 90 GLU A CA 1
ATOM 679 C C . GLU A 1 90 ? 6.954 5.959 0.691 1.00 95.00 90 GLU A C 1
ATOM 681 O O . GLU A 1 90 ? 7.165 5.494 1.811 1.00 95.00 90 GLU A O 1
ATOM 686 N N . ASN A 1 91 ? 5.941 6.794 0.438 1.00 96.62 91 ASN A N 1
ATOM 687 C CA . ASN A 1 91 ? 4.993 7.239 1.459 1.00 96.62 91 ASN A CA 1
ATOM 688 C C . ASN A 1 91 ? 4.209 6.054 2.033 1.00 96.62 91 ASN A C 1
ATOM 690 O O . ASN A 1 91 ? 4.115 5.900 3.252 1.00 96.62 91 ASN A O 1
ATOM 694 N N . THR A 1 92 ? 3.707 5.177 1.158 1.00 96.81 92 THR A N 1
ATOM 695 C CA . THR A 1 92 ? 2.962 3.985 1.576 1.00 96.81 92 THR A CA 1
ATOM 696 C C . THR A 1 92 ? 3.850 3.026 2.361 1.00 96.81 92 THR A C 1
ATOM 698 O O . THR A 1 92 ? 3.461 2.600 3.442 1.00 96.81 92 THR A O 1
ATOM 701 N N . ALA A 1 93 ? 5.066 2.738 1.891 1.00 96.81 93 ALA A N 1
ATOM 702 C CA . ALA A 1 93 ? 6.008 1.870 2.593 1.00 96.81 93 ALA A CA 1
ATOM 703 C C . ALA A 1 93 ? 6.366 2.410 3.986 1.00 96.81 93 ALA A C 1
ATOM 705 O O . ALA A 1 93 ? 6.311 1.660 4.962 1.00 96.81 93 ALA A O 1
ATOM 706 N N . ALA A 1 94 ? 6.667 3.708 4.101 1.00 98.06 94 ALA A N 1
ATOM 707 C CA . ALA A 1 94 ? 6.985 4.339 5.380 1.00 98.06 94 ALA A CA 1
ATOM 708 C C . ALA A 1 94 ? 5.798 4.290 6.355 1.00 98.06 94 ALA A C 1
ATOM 710 O O . ALA A 1 94 ? 5.966 3.909 7.515 1.00 98.06 94 ALA A O 1
ATOM 711 N N . ALA A 1 95 ? 4.590 4.623 5.888 1.00 98.38 95 ALA A N 1
ATOM 712 C CA . ALA A 1 95 ? 3.381 4.566 6.704 1.00 98.38 95 ALA A CA 1
ATOM 713 C C . ALA A 1 95 ? 3.064 3.133 7.163 1.00 98.38 95 ALA A C 1
ATOM 715 O O . ALA A 1 95 ? 2.740 2.926 8.331 1.00 98.38 95 ALA A O 1
ATOM 716 N N . THR A 1 96 ? 3.201 2.145 6.272 1.00 98.50 96 THR A N 1
ATOM 717 C CA . THR A 1 96 ? 3.009 0.722 6.586 1.00 98.50 96 THR A CA 1
ATOM 718 C C . THR A 1 96 ? 4.000 0.248 7.639 1.00 98.50 96 THR A C 1
ATOM 720 O O . THR A 1 96 ? 3.580 -0.326 8.638 1.00 98.50 96 THR A O 1
ATOM 723 N N . ALA A 1 97 ? 5.296 0.520 7.460 1.00 98.44 97 ALA A N 1
ATOM 724 C CA . ALA A 1 97 ? 6.330 0.098 8.402 1.00 98.44 97 ALA A CA 1
ATOM 725 C C . ALA A 1 97 ? 6.119 0.711 9.796 1.00 98.44 97 ALA A C 1
ATOM 727 O O . ALA A 1 97 ? 6.134 0.000 10.798 1.00 98.44 97 ALA A O 1
ATOM 728 N N . VAL A 1 98 ? 5.841 2.018 9.862 1.00 98.44 98 VAL A N 1
ATOM 729 C CA . VAL A 1 98 ? 5.552 2.703 11.131 1.00 98.44 98 VAL A CA 1
ATOM 730 C C . VAL A 1 98 ? 4.260 2.189 11.768 1.00 98.44 98 VAL A C 1
ATOM 732 O O . VAL A 1 98 ? 4.207 2.023 12.984 1.00 98.44 98 VAL A O 1
ATOM 735 N N . GLY A 1 99 ? 3.222 1.931 10.971 1.00 98.31 99 GLY A N 1
ATOM 736 C CA . GLY A 1 99 ? 1.957 1.385 11.457 1.00 98.31 99 GLY A CA 1
ATOM 737 C C . GLY A 1 99 ? 2.111 -0.023 12.036 1.00 98.31 99 GLY A C 1
ATOM 738 O O . GLY A 1 99 ? 1.566 -0.304 13.103 1.00 98.31 99 GLY A O 1
ATOM 739 N N . ILE A 1 100 ? 2.904 -0.876 11.379 1.00 98.56 100 ILE A N 1
ATOM 740 C CA . ILE A 1 100 ? 3.255 -2.210 11.881 1.00 98.56 100 ILE A CA 1
ATOM 741 C C . ILE A 1 100 ? 3.953 -2.093 13.235 1.00 98.56 100 ILE A C 1
ATOM 743 O O . ILE A 1 100 ? 3.479 -2.667 14.212 1.00 98.56 100 ILE A O 1
ATOM 747 N N . GLU A 1 101 ? 5.017 -1.295 13.304 1.00 98.31 101 GLU A N 1
ATOM 748 C CA . GLU A 1 101 ? 5.824 -1.144 14.516 1.00 98.31 101 GLU A CA 1
ATOM 749 C C . GLU A 1 101 ? 5.026 -0.553 15.685 1.00 98.31 101 GLU A C 1
ATOM 751 O O . GLU A 1 101 ? 5.183 -0.962 16.828 1.00 98.31 101 GLU A O 1
ATOM 756 N N . ARG A 1 102 ? 4.138 0.413 15.438 1.00 97.19 102 ARG A N 1
ATOM 757 C CA . ARG A 1 102 ? 3.400 1.077 16.524 1.00 97.19 102 ARG A CA 1
ATOM 758 C C . ARG A 1 102 ? 2.191 0.295 17.002 1.00 97.19 102 ARG A C 1
ATOM 760 O O . ARG A 1 102 ? 1.900 0.301 18.195 1.00 97.19 102 ARG A O 1
ATOM 767 N N . TYR A 1 103 ? 1.461 -0.327 16.081 1.00 97.44 103 TYR A N 1
ATOM 768 C CA . TYR A 1 103 ? 0.124 -0.847 16.373 1.00 97.44 103 TYR A CA 1
ATOM 769 C C . TYR A 1 103 ? 0.026 -2.364 16.282 1.00 97.44 103 TYR A C 1
ATOM 771 O O . TYR A 1 103 ? -0.995 -2.903 16.694 1.00 97.44 103 TYR A O 1
ATOM 779 N N . HIS A 1 104 ? 1.066 -3.041 15.780 1.00 97.50 104 HIS A N 1
ATOM 780 C CA . HIS A 1 104 ? 1.147 -4.501 15.700 1.00 97.50 104 HIS A CA 1
ATOM 781 C C . HIS A 1 104 ? -0.141 -5.120 15.118 1.00 97.50 104 HIS A C 1
ATOM 783 O O . HIS A 1 104 ? -0.776 -5.965 15.759 1.00 97.50 104 HIS A O 1
ATOM 789 N N . PRO A 1 105 ? -0.594 -4.653 13.936 1.00 97.75 105 PRO A N 1
ATOM 790 C CA . PRO A 1 105 ? -1.855 -5.092 13.380 1.00 97.75 105 PRO A CA 1
ATOM 791 C C . PRO A 1 105 ? -1.786 -6.573 13.018 1.00 97.75 105 PRO A C 1
ATOM 793 O O . PRO A 1 105 ? -0.778 -7.060 12.507 1.00 97.75 105 PRO A O 1
ATOM 796 N N . ARG A 1 106 ? -2.890 -7.287 13.226 1.00 96.19 106 ARG A N 1
ATOM 797 C CA . ARG A 1 106 ? -2.999 -8.696 12.820 1.00 96.19 106 ARG A CA 1
ATOM 798 C C . ARG A 1 106 ? -3.213 -8.878 11.321 1.00 96.19 106 ARG A C 1
ATOM 800 O O . ARG A 1 106 ? -3.003 -9.967 10.809 1.00 96.19 106 ARG A O 1
ATOM 807 N N . ALA A 1 107 ? -3.704 -7.838 10.650 1.00 96.81 107 ALA A N 1
ATOM 808 C CA . ALA A 1 107 ? -3.982 -7.822 9.222 1.00 96.81 107 ALA A CA 1
ATOM 809 C C . ALA A 1 107 ? -3.906 -6.387 8.695 1.00 96.81 107 ALA A C 1
ATOM 811 O O . ALA A 1 107 ? -4.222 -5.435 9.417 1.00 96.81 107 ALA A O 1
ATOM 812 N N . ILE A 1 108 ? -3.516 -6.249 7.429 1.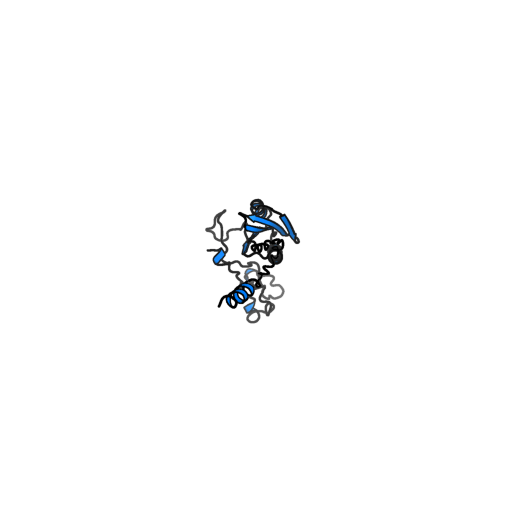00 97.88 108 ILE A N 1
ATOM 813 C CA . ILE A 1 108 ? -3.459 -4.971 6.722 1.00 97.88 108 ILE A CA 1
ATOM 814 C C . ILE A 1 108 ? -4.310 -5.081 5.462 1.00 97.88 108 ILE A C 1
ATOM 816 O O . ILE A 1 108 ? -4.066 -5.940 4.619 1.00 97.88 108 ILE A O 1
ATOM 820 N N . ILE A 1 109 ? -5.285 -4.189 5.331 1.00 97.75 109 ILE A N 1
ATOM 821 C CA . ILE A 1 109 ? -6.124 -4.048 4.144 1.00 97.75 109 ILE A CA 1
ATOM 822 C C . ILE A 1 109 ? -5.731 -2.736 3.476 1.00 97.75 109 ILE A C 1
ATOM 824 O O . ILE A 1 109 ? -6.067 -1.659 3.967 1.00 97.75 109 ILE A O 1
ATOM 828 N N . ASN A 1 110 ? -5.003 -2.819 2.366 1.00 97.38 110 ASN A N 1
ATOM 829 C CA . ASN A 1 110 ? -4.725 -1.653 1.537 1.00 97.38 110 ASN A CA 1
ATOM 830 C C . ASN A 1 110 ? -5.853 -1.475 0.521 1.00 97.38 110 ASN A C 1
ATOM 832 O O . ASN A 1 110 ? -6.091 -2.366 -0.293 1.00 97.38 110 ASN A O 1
ATOM 836 N N . GLN A 1 111 ? -6.540 -0.338 0.580 1.00 96.94 111 GLN A N 1
ATOM 837 C CA . GLN A 1 111 ? -7.661 -0.022 -0.297 1.00 96.94 111 GLN A CA 1
ATOM 838 C C . GLN A 1 111 ? -7.479 1.352 -0.938 1.00 96.94 111 GLN A C 1
ATOM 840 O O . GLN A 1 111 ? -6.747 2.210 -0.444 1.00 96.94 111 GLN A O 1
ATOM 845 N N . GLY A 1 112 ? -8.162 1.549 -2.057 1.00 95.69 112 GLY A N 1
ATOM 846 C CA . GLY A 1 112 ? -8.219 2.826 -2.742 1.00 95.69 112 GLY A CA 1
ATOM 847 C C . GLY A 1 112 ? -8.780 2.665 -4.144 1.00 95.69 112 GLY A C 1
ATOM 848 O O . GLY A 1 112 ? -9.291 1.611 -4.526 1.00 95.69 112 GLY A O 1
ATOM 849 N N . THR A 1 113 ? -8.665 3.732 -4.916 1.00 95.44 113 THR A N 1
ATOM 850 C CA . THR A 1 113 ? -9.044 3.759 -6.330 1.00 95.44 113 THR A CA 1
ATOM 851 C C . THR A 1 113 ? -7.894 3.298 -7.235 1.00 95.44 113 THR A C 1
ATOM 853 O O . THR A 1 113 ? -6.720 3.465 -6.905 1.00 95.44 113 THR A O 1
ATOM 856 N N . SER A 1 114 ? -8.218 2.708 -8.391 1.00 94.56 114 SER A N 1
ATOM 857 C CA . SER A 1 114 ? -7.234 2.256 -9.386 1.00 94.56 114 SER A CA 1
ATOM 858 C C . SER A 1 114 ? -7.762 2.410 -10.815 1.00 94.56 114 SER A C 1
ATOM 860 O O . SER A 1 114 ? -8.971 2.491 -11.031 1.00 94.56 114 SER A O 1
ATOM 862 N N . GLY A 1 115 ? -6.852 2.438 -11.792 1.00 95.50 115 GLY A N 1
ATOM 863 C CA . GLY A 1 115 ? -7.180 2.352 -13.216 1.00 95.50 115 GLY A CA 1
ATOM 864 C C . GLY A 1 115 ? -7.258 0.896 -13.683 1.00 95.50 115 GLY A C 1
ATOM 865 O O . GLY A 1 115 ? -6.364 0.101 -13.390 1.00 95.50 115 GLY A O 1
ATOM 866 N N . GLY A 1 116 ? -8.318 0.543 -14.412 1.00 96.00 116 GLY A N 1
ATOM 867 C CA . GLY A 1 116 ? -8.481 -0.788 -14.999 1.00 96.00 116 GLY A CA 1
ATOM 868 C C . GLY A 1 116 ? -7.536 -1.001 -16.183 1.00 96.00 116 GLY A C 1
ATOM 869 O O . GLY A 1 116 ? -7.494 -0.183 -17.098 1.00 96.00 116 GLY A O 1
ATOM 870 N N . HIS A 1 117 ? -6.761 -2.086 -16.154 1.00 96.06 117 HIS A N 1
ATOM 871 C CA . HIS A 1 117 ? -5.922 -2.520 -17.283 1.00 96.06 117 HIS A CA 1
ATOM 872 C C . HIS A 1 117 ? -6.568 -3.653 -18.091 1.00 96.06 117 HIS A C 1
ATOM 874 O O . HIS A 1 117 ? -6.218 -3.858 -19.250 1.00 96.06 117 HIS A O 1
ATOM 880 N N . ASP A 1 118 ? -7.471 -4.407 -17.466 1.00 97.25 118 ASP A N 1
ATOM 881 C CA . ASP A 1 118 ? -8.256 -5.441 -18.127 1.00 97.25 118 ASP A CA 1
ATOM 882 C C . ASP A 1 118 ? -9.430 -4.764 -18.861 1.00 97.25 118 ASP A C 1
ATOM 884 O O . ASP A 1 118 ? -10.170 -4.014 -18.216 1.00 97.25 118 ASP A O 1
ATOM 888 N N . PRO A 1 119 ? -9.581 -4.960 -20.185 1.00 97.31 119 PRO A N 1
ATOM 889 C CA . PRO A 1 119 ? -10.620 -4.301 -20.977 1.00 97.31 119 PRO A CA 1
ATOM 890 C C . PRO A 1 119 ? -12.047 -4.676 -20.561 1.00 97.31 119 PRO A C 1
ATOM 892 O O . PRO A 1 119 ? -12.975 -3.939 -20.898 1.00 97.31 119 PRO A O 1
ATOM 895 N N . ASP A 1 120 ? -12.230 -5.781 -19.836 1.00 97.94 120 ASP A N 1
ATOM 896 C CA . ASP A 1 120 ? -13.546 -6.206 -19.366 1.00 97.94 120 ASP A CA 1
ATOM 897 C C . ASP A 1 120 ? -13.985 -5.442 -18.101 1.00 97.94 120 ASP A C 1
ATOM 899 O O . ASP A 1 120 ? -15.183 -5.357 -17.818 1.00 97.94 120 ASP A O 1
ATOM 903 N N . LEU A 1 121 ? -13.050 -4.820 -17.366 1.00 97.94 121 LEU A N 1
ATOM 904 C CA . LEU A 1 121 ? -13.351 -4.061 -16.148 1.00 97.94 121 LEU A CA 1
ATOM 905 C C . LEU A 1 121 ? -14.056 -2.734 -16.444 1.00 97.94 121 LEU A C 1
ATOM 907 O O . LEU A 1 121 ? -13.642 -1.954 -17.303 1.00 97.94 121 LEU A O 1
ATOM 911 N N . GLN A 1 122 ? -15.082 -2.439 -15.650 1.00 97.81 122 GLN A N 1
ATOM 912 C CA . GLN A 1 122 ? -15.864 -1.210 -15.708 1.00 97.81 122 GLN A CA 1
ATOM 913 C C . GLN A 1 122 ? -15.584 -0.299 -14.503 1.00 97.81 122 GLN A C 1
ATOM 915 O O . GLN A 1 122 ? -15.084 -0.716 -13.456 1.00 97.81 122 GLN A O 1
ATOM 920 N N . VAL A 1 123 ? -15.923 0.988 -14.635 1.00 97.31 123 VAL A N 1
ATOM 921 C CA . VAL A 1 123 ? -15.827 1.940 -13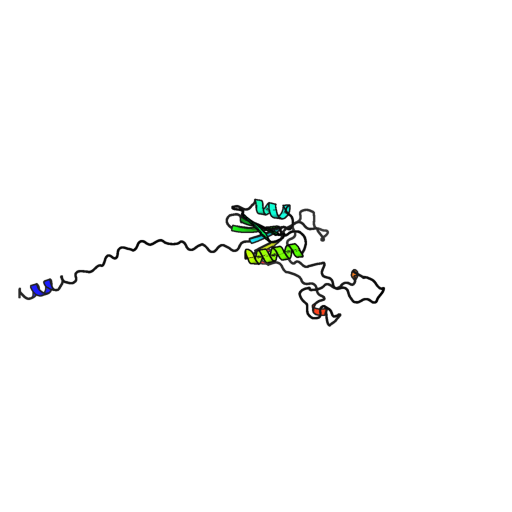.517 1.00 97.31 123 VAL A CA 1
ATOM 922 C C . VAL A 1 123 ? -16.737 1.483 -12.378 1.00 97.31 123 VAL A C 1
ATOM 924 O O . VAL A 1 123 ? -17.949 1.382 -12.551 1.00 97.31 123 VAL A O 1
ATOM 927 N N . GLY A 1 124 ? -16.145 1.273 -11.202 1.00 96.31 124 GLY A N 1
ATOM 928 C CA . GLY A 1 124 ? -16.845 0.808 -10.003 1.00 96.31 124 GLY A CA 1
ATOM 929 C C . GLY A 1 124 ? -16.614 -0.667 -9.678 1.00 96.31 124 GLY A C 1
ATOM 930 O O . GLY A 1 124 ? -16.933 -1.076 -8.562 1.00 96.31 124 GLY A O 1
ATOM 931 N N . ASP A 1 125 ? -16.016 -1.440 -10.588 1.00 97.88 125 ASP A N 1
ATOM 932 C CA . ASP A 1 125 ? -15.630 -2.818 -10.295 1.00 97.88 125 ASP A CA 1
ATOM 933 C C . ASP A 1 125 ? -14.559 -2.871 -9.198 1.00 97.88 125 ASP A C 1
ATOM 935 O O . ASP A 1 125 ? -13.632 -2.056 -9.146 1.00 97.88 125 ASP A O 1
ATOM 939 N N . ILE A 1 126 ? -14.684 -3.863 -8.313 1.00 96.88 126 ILE A N 1
ATOM 940 C CA . ILE A 1 126 ? -13.741 -4.102 -7.219 1.00 96.88 126 ILE A CA 1
ATOM 941 C C . ILE A 1 126 ? -12.799 -5.231 -7.618 1.00 96.88 126 ILE A C 1
ATOM 943 O O . ILE A 1 126 ? -13.219 -6.363 -7.854 1.00 96.88 126 ILE A O 1
ATOM 947 N N . VAL A 1 127 ? -11.503 -4.932 -7.625 1.00 96.38 127 VAL A N 1
ATOM 948 C CA . VAL A 1 127 ? -10.452 -5.920 -7.867 1.00 96.38 127 VAL A CA 1
ATOM 949 C C . VAL A 1 127 ? -9.833 -6.339 -6.539 1.00 96.38 127 VAL A C 1
ATOM 951 O O . VAL A 1 127 ? -9.220 -5.531 -5.844 1.00 96.38 127 VAL A O 1
ATOM 954 N N . LEU A 1 128 ? -9.942 -7.626 -6.213 1.00 96.12 128 LEU A N 1
ATOM 955 C CA . LEU A 1 128 ? -9.213 -8.228 -5.098 1.00 96.12 128 LEU A CA 1
ATOM 956 C C . LEU A 1 128 ? -7.836 -8.699 -5.577 1.00 96.12 128 LEU A C 1
ATOM 958 O O . LEU A 1 128 ? -7.711 -9.594 -6.418 1.00 96.12 128 LEU A O 1
ATOM 962 N N . GLY A 1 129 ? -6.783 -8.077 -5.050 1.00 95.81 129 GLY A N 1
ATOM 963 C CA . GLY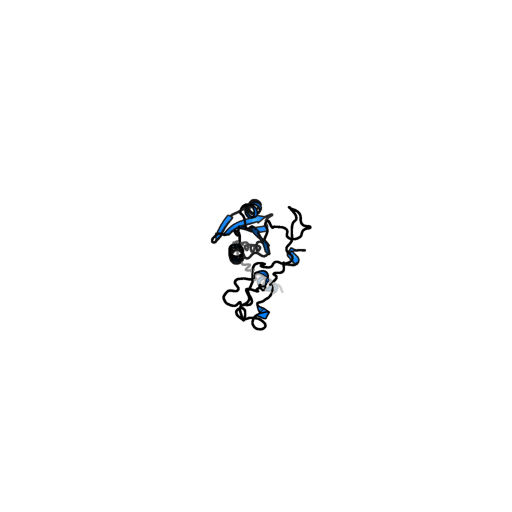 A 1 129 ? -5.409 -8.348 -5.458 1.00 95.81 129 GLY A CA 1
ATOM 964 C C . GLY A 1 129 ? -4.909 -9.707 -4.976 1.00 95.81 129 GLY A C 1
ATOM 965 O O . GLY A 1 129 ? -4.334 -9.794 -3.900 1.00 95.81 129 GLY A O 1
ATOM 966 N N . LYS A 1 130 ? -5.035 -10.759 -5.796 1.00 96.50 130 LYS A N 1
ATOM 967 C CA . LYS A 1 130 ? -4.443 -12.087 -5.507 1.00 96.50 130 LYS A CA 1
ATOM 968 C C . LYS A 1 130 ? -2.922 -12.034 -5.311 1.00 96.50 130 LYS A C 1
ATOM 970 O O . LYS A 1 130 ? -2.339 -12.836 -4.585 1.00 96.50 130 LYS A O 1
ATOM 975 N N . ARG A 1 131 ? -2.276 -11.101 -6.006 1.00 96.69 131 ARG A N 1
ATOM 976 C CA . ARG A 1 131 ? -0.855 -10.775 -5.898 1.00 96.69 131 ARG A CA 1
ATOM 977 C C . ARG A 1 131 ? -0.624 -9.343 -6.366 1.00 96.69 131 ARG A C 1
ATOM 979 O O . ARG A 1 131 ? -1.379 -8.849 -7.203 1.00 96.69 131 ARG A O 1
ATOM 986 N N . SER A 1 132 ? 0.443 -8.716 -5.897 1.00 95.75 132 SER A N 1
ATOM 987 C CA . SER A 1 132 ? 0.907 -7.407 -6.357 1.00 95.75 132 SER A CA 1
ATOM 988 C C . SER A 1 132 ? 2.367 -7.465 -6.801 1.00 95.75 132 SER A C 1
ATOM 990 O O . SER A 1 132 ? 3.096 -8.416 -6.510 1.00 95.75 132 SER A O 1
ATOM 992 N N . VAL A 1 133 ? 2.786 -6.459 -7.562 1.00 95.56 133 VAL A N 1
ATOM 993 C CA . VAL A 1 133 ? 4.166 -6.287 -8.012 1.00 95.56 133 VAL A CA 1
ATOM 994 C C . VAL A 1 133 ? 4.452 -4.813 -8.256 1.00 95.56 133 VAL A C 1
ATOM 996 O O . VAL A 1 133 ? 3.550 -4.056 -8.608 1.00 95.56 133 VAL A O 1
ATOM 999 N N . ASN A 1 134 ? 5.706 -4.408 -8.089 1.00 94.31 134 ASN A N 1
ATOM 1000 C CA . ASN A 1 134 ? 6.167 -3.100 -8.524 1.00 94.31 134 ASN A CA 1
ATOM 1001 C C . ASN A 1 134 ? 6.478 -3.145 -10.030 1.00 94.31 134 ASN A C 1
ATOM 1003 O O . ASN A 1 134 ? 7.454 -3.760 -10.453 1.00 94.31 134 ASN A O 1
ATOM 1007 N N . THR A 1 135 ? 5.631 -2.501 -10.831 1.00 92.19 135 THR A N 1
ATOM 1008 C CA . THR A 1 135 ? 5.723 -2.489 -12.298 1.00 92.19 135 THR A CA 1
ATOM 1009 C C . THR A 1 135 ? 6.718 -1.471 -12.849 1.00 92.19 135 THR A C 1
ATOM 1011 O O . THR A 1 135 ? 6.918 -1.440 -14.056 1.00 92.19 135 THR A O 1
ATOM 1014 N N . SER A 1 136 ? 7.336 -0.647 -11.998 1.00 91.38 136 SER A N 1
ATOM 1015 C CA . SER A 1 136 ? 8.317 0.371 -12.403 1.00 91.38 136 SER A CA 1
ATOM 1016 C C . SER A 1 136 ? 9.773 -0.025 -12.150 1.00 91.38 136 SER A C 1
ATOM 1018 O O . SER A 1 136 ? 10.677 0.746 -12.461 1.00 91.38 136 SER A O 1
ATOM 1020 N N . ASN A 1 137 ? 10.022 -1.210 -11.590 1.00 92.25 137 ASN A N 1
ATOM 1021 C CA . ASN A 1 137 ? 11.377 -1.654 -11.285 1.00 92.25 137 ASN A CA 1
ATOM 1022 C C . ASN A 1 137 ? 12.039 -2.266 -12.510 1.00 92.25 137 ASN A C 1
ATOM 1024 O O . ASN A 1 137 ? 11.835 -3.440 -12.823 1.00 92.25 137 ASN A O 1
ATOM 1028 N N . PHE A 1 138 ? 12.866 -1.459 -13.160 1.00 93.19 138 PHE A N 1
ATOM 1029 C CA . PHE A 1 138 ? 13.594 -1.849 -14.350 1.00 93.19 138 PHE A CA 1
ATOM 1030 C C . PHE A 1 138 ? 15.083 -1.577 -14.215 1.00 93.19 138 PHE A C 1
ATOM 1032 O O . PHE A 1 138 ? 15.507 -0.562 -13.664 1.00 93.19 138 PHE A O 1
ATOM 1039 N N . LYS A 1 139 ? 15.861 -2.478 -14.798 1.00 91.44 139 LYS A N 1
ATOM 1040 C CA . LYS A 1 139 ? 17.275 -2.316 -15.070 1.00 91.44 139 LYS A CA 1
ATOM 1041 C C . LYS A 1 139 ? 17.458 -2.009 -16.548 1.00 91.44 139 LYS A C 1
ATOM 1043 O O . LYS A 1 139 ? 16.895 -2.676 -17.417 1.00 91.44 139 LYS A O 1
ATOM 1048 N N . THR A 1 140 ? 18.276 -1.006 -16.823 1.00 92.38 140 THR A N 1
ATOM 1049 C CA . THR A 1 140 ? 18.679 -0.654 -18.181 1.00 92.38 140 THR A CA 1
ATOM 1050 C C . THR A 1 140 ? 19.931 -1.449 -18.557 1.00 92.38 140 THR A C 1
ATOM 1052 O O . THR A 1 140 ? 20.923 -1.329 -17.832 1.00 92.38 140 THR A O 1
ATOM 1055 N N . PRO A 1 141 ? 19.923 -2.226 -19.651 1.00 90.50 141 PRO A N 1
ATOM 1056 C CA . PRO A 1 141 ? 21.136 -2.863 -20.153 1.00 90.50 141 PRO A CA 1
ATOM 1057 C C . PRO A 1 141 ? 22.199 -1.833 -20.546 1.00 90.50 141 PRO A C 1
ATOM 1059 O O . PRO A 1 141 ? 21.873 -0.689 -20.889 1.00 90.50 141 PRO A O 1
ATOM 1062 N N . PHE A 1 142 ? 23.463 -2.246 -20.522 1.00 91.50 142 PHE A N 1
ATOM 1063 C CA . PHE A 1 142 ? 24.572 -1.470 -21.047 1.00 91.50 142 PHE A CA 1
ATOM 1064 C C . PHE A 1 142 ? 24.350 -1.137 -22.523 1.00 91.50 142 PHE A C 1
ATOM 1066 O O . PHE A 1 142 ? 23.881 -1.957 -23.314 1.00 91.50 142 PHE A O 1
ATOM 1073 N N . ARG A 1 143 ? 24.723 0.090 -22.886 1.00 93.12 143 ARG A N 1
ATOM 1074 C CA . ARG A 1 143 ? 24.716 0.595 -24.255 1.00 93.12 143 ARG A CA 1
ATOM 1075 C C . ARG A 1 143 ? 25.928 1.477 -24.483 1.00 93.12 143 ARG A C 1
ATOM 1077 O O . ARG A 1 143 ? 26.363 2.191 -23.574 1.00 93.12 143 ARG A O 1
ATOM 1084 N N . ASP A 1 144 ? 26.433 1.472 -25.707 1.00 96.00 144 ASP A N 1
ATOM 1085 C CA . ASP A 1 144 ? 27.568 2.306 -26.075 1.00 96.00 144 ASP A CA 1
ATOM 1086 C C . ASP A 1 144 ? 27.208 3.800 -26.101 1.00 96.00 144 ASP A C 1
ATOM 1088 O O . ASP A 1 144 ? 26.051 4.230 -26.205 1.00 96.00 144 ASP A O 1
ATOM 1092 N N . LYS A 1 145 ? 28.242 4.641 -26.009 1.00 96.62 145 LYS A N 1
ATOM 1093 C CA . LYS A 1 145 ? 28.081 6.095 -26.055 1.00 96.62 145 LYS A CA 1
ATOM 1094 C C . LYS A 1 145 ? 27.418 6.518 -27.369 1.00 96.62 145 LYS A C 1
ATOM 1096 O O . LYS A 1 145 ? 27.966 6.309 -28.445 1.00 96.62 145 LYS A O 1
ATOM 1101 N N . GLY A 1 146 ? 26.308 7.242 -27.254 1.00 96.75 146 GLY A N 1
ATOM 1102 C CA . GLY A 1 146 ? 25.571 7.795 -28.393 1.00 96.75 146 GLY A CA 1
ATOM 1103 C C . GLY A 1 146 ? 24.316 7.009 -28.767 1.00 96.75 146 GLY A C 1
ATOM 1104 O O . GLY A 1 146 ? 23.517 7.522 -29.541 1.00 96.75 146 GLY A O 1
ATOM 1105 N N . GLU A 1 147 ? 24.092 5.832 -28.178 1.00 96.12 147 GLU A N 1
ATOM 1106 C CA . GLU A 1 147 ? 22.888 5.035 -28.447 1.00 96.12 147 GLU A CA 1
ATOM 1107 C C . GLU A 1 147 ? 21.639 5.519 -27.695 1.00 96.12 147 GLU A C 1
ATOM 1109 O O . GLU A 1 147 ? 20.515 5.248 -28.110 1.00 96.12 147 GLU A O 1
ATOM 1114 N N . GLY A 1 148 ? 21.810 6.269 -26.602 1.00 94.06 148 GLY A N 1
ATOM 1115 C CA . GLY A 1 148 ? 20.692 6.798 -25.820 1.00 94.06 148 GLY A CA 1
ATOM 1116 C C . GLY A 1 148 ? 20.005 5.731 -24.960 1.00 94.06 148 GLY A C 1
ATOM 1117 O O . GLY A 1 148 ? 20.674 4.945 -24.295 1.00 94.06 148 GLY A O 1
ATOM 1118 N N . SER A 1 149 ? 18.668 5.750 -24.914 1.00 93.88 149 SER A N 1
ATOM 1119 C CA . SER A 1 149 ? 17.852 4.847 -24.091 1.00 93.88 149 SER A CA 1
ATOM 1120 C C . SER A 1 149 ? 16.853 4.072 -24.945 1.00 93.88 149 SER A C 1
ATOM 1122 O O . SER A 1 149 ? 16.207 4.652 -25.817 1.00 93.88 149 SER A O 1
ATOM 1124 N N . ALA A 1 150 ? 16.689 2.784 -24.644 1.00 95.44 150 ALA A N 1
ATOM 1125 C CA . ALA A 1 150 ? 15.721 1.898 -25.283 1.00 95.44 150 ALA A CA 1
ATOM 1126 C C . ALA A 1 150 ? 14.794 1.263 -24.224 1.00 95.44 150 ALA A C 1
ATOM 1128 O O . ALA A 1 150 ? 15.069 0.160 -23.754 1.00 95.44 150 ALA A O 1
ATOM 1129 N N . PRO A 1 151 ? 13.697 1.937 -23.818 1.00 94.19 151 PRO A N 1
ATOM 1130 C CA . PRO A 1 151 ? 12.816 1.468 -22.739 1.00 94.19 151 PRO A CA 1
ATOM 1131 C C . PRO A 1 151 ? 12.189 0.089 -22.956 1.00 94.19 151 PRO A C 1
ATOM 1133 O O . PRO A 1 151 ? 11.897 -0.615 -21.996 1.00 94.19 151 PRO A O 1
ATOM 1136 N N . PHE A 1 152 ? 12.005 -0.318 -24.212 1.00 94.56 152 PHE A N 1
ATOM 1137 C CA . PHE A 1 152 ? 11.453 -1.631 -24.556 1.00 94.56 152 PHE A CA 1
ATOM 1138 C C . PHE A 1 152 ? 12.455 -2.785 -24.399 1.00 94.56 152 PHE A C 1
ATOM 1140 O O . PHE A 1 152 ? 12.058 -3.941 -24.500 1.00 94.56 152 PHE A O 1
ATOM 1147 N N . GLU A 1 153 ? 13.730 -2.486 -24.142 1.00 93.75 153 GLU A N 1
ATOM 1148 C CA . GLU A 1 153 ? 14.776 -3.477 -23.857 1.00 93.75 153 GLU A CA 1
ATOM 1149 C C . GLU A 1 153 ? 15.088 -3.577 -22.356 1.00 93.75 153 GLU A C 1
ATOM 1151 O O . GLU A 1 153 ? 15.983 -4.314 -21.946 1.00 93.75 153 GLU A O 1
ATOM 1156 N N . TRP A 1 154 ? 14.384 -2.817 -21.515 1.00 94.31 154 TRP A N 1
ATOM 1157 C CA . TRP A 1 154 ? 14.625 -2.830 -20.081 1.00 94.31 154 TRP A CA 1
ATOM 1158 C C . TRP A 1 154 ? 14.173 -4.142 -19.444 1.00 94.31 154 TRP A C 1
ATOM 1160 O O . TRP A 1 154 ? 13.126 -4.701 -19.772 1.00 94.31 154 TRP A O 1
ATOM 1170 N N . LEU A 1 155 ? 14.966 -4.608 -18.486 1.00 92.56 155 LEU A N 1
ATOM 1171 C CA . LEU A 1 155 ? 14.752 -5.878 -17.807 1.00 92.56 155 LEU A CA 1
ATOM 1172 C C . LEU A 1 155 ? 14.086 -5.627 -16.452 1.00 92.56 155 LEU A C 1
ATOM 1174 O O . LEU A 1 155 ? 14.505 -4.711 -15.742 1.00 92.56 155 LEU A O 1
ATOM 1178 N N . PRO A 1 156 ? 13.066 -6.403 -16.050 1.00 93.25 156 PRO A N 1
ATOM 1179 C CA . PRO A 1 156 ? 12.516 -6.302 -14.705 1.00 93.25 156 PRO A CA 1
ATOM 1180 C C . PRO A 1 156 ? 13.587 -6.544 -13.645 1.00 93.25 156 PRO A C 1
ATOM 1182 O O . PRO A 1 156 ? 14.444 -7.409 -13.816 1.00 93.25 156 PRO A O 1
ATOM 1185 N N . MET A 1 157 ? 13.510 -5.810 -12.538 1.00 92.06 157 MET A N 1
ATOM 1186 C CA . MET A 1 157 ? 14.494 -5.895 -11.465 1.00 92.06 157 MET A CA 1
ATOM 1187 C C . MET A 1 157 ? 13.853 -6.211 -10.114 1.00 92.06 157 MET A C 1
ATOM 1189 O O . MET A 1 157 ? 12.949 -5.520 -9.633 1.00 92.06 157 MET A O 1
ATOM 1193 N N . ASP A 1 158 ? 14.394 -7.227 -9.457 1.00 92.38 158 ASP A N 1
ATOM 1194 C CA . ASP A 1 158 ? 14.101 -7.561 -8.076 1.00 92.38 158 ASP A CA 1
ATOM 1195 C C . ASP A 1 158 ? 14.992 -6.736 -7.142 1.00 92.38 158 ASP A C 1
ATOM 1197 O O . ASP A 1 158 ? 16.163 -7.044 -6.934 1.00 92.38 158 ASP A O 1
ATOM 1201 N N . LEU A 1 159 ? 14.420 -5.695 -6.536 1.00 87.69 159 LEU A N 1
ATOM 1202 C CA . LEU A 1 159 ? 15.156 -4.792 -5.643 1.00 87.69 159 LEU A CA 1
ATOM 1203 C C . LEU A 1 159 ? 15.678 -5.458 -4.361 1.00 87.69 159 LEU A C 1
ATOM 1205 O O . LEU A 1 159 ? 16.495 -4.858 -3.667 1.00 87.69 159 LEU A O 1
ATOM 1209 N N . LEU A 1 160 ? 15.211 -6.664 -4.017 1.00 89.56 160 LEU A N 1
ATOM 1210 C CA . LEU A 1 160 ? 15.706 -7.397 -2.848 1.00 89.56 160 LEU A CA 1
ATOM 1211 C C . LEU A 1 160 ? 16.885 -8.321 -3.180 1.00 89.56 160 LEU A C 1
ATOM 1213 O O . LEU A 1 160 ? 17.551 -8.801 -2.266 1.00 89.56 160 LEU A O 1
ATOM 1217 N N . ALA A 1 161 ? 17.156 -8.576 -4.461 1.00 88.12 161 ALA A N 1
ATOM 1218 C CA . ALA A 1 161 ? 18.296 -9.366 -4.913 1.00 88.12 161 ALA A CA 1
ATOM 1219 C C . ALA A 1 161 ? 19.497 -8.440 -5.169 1.00 88.12 161 ALA A C 1
ATOM 1221 O O . ALA A 1 161 ? 19.787 -8.070 -6.303 1.00 88.12 161 ALA A O 1
ATOM 1222 N N . SER A 1 162 ? 20.165 -8.006 -4.096 1.00 83.19 162 SER A N 1
ATOM 1223 C CA . SER A 1 162 ? 21.237 -7.002 -4.173 1.00 83.19 162 SER A CA 1
ATOM 1224 C C . SER A 1 162 ? 22.541 -7.540 -4.772 1.00 83.19 162 SER A C 1
ATOM 1226 O O . SER A 1 162 ? 23.215 -6.830 -5.523 1.00 83.19 162 SER A O 1
ATOM 1228 N N . GLU A 1 163 ? 22.903 -8.786 -4.473 1.00 84.94 163 GLU A N 1
ATOM 1229 C CA . GLU A 1 163 ? 24.141 -9.407 -4.946 1.00 84.94 163 GLU A CA 1
ATOM 1230 C C . GLU A 1 163 ? 24.108 -9.649 -6.462 1.00 84.94 163 GLU A C 1
ATOM 1232 O O . GLU A 1 163 ? 23.126 -10.146 -7.005 1.00 84.94 163 GLU A O 1
ATOM 1237 N N . GLY A 1 164 ? 25.178 -9.261 -7.166 1.00 80.31 164 GLY A N 1
ATOM 1238 C CA . GLY A 1 164 ? 25.290 -9.434 -8.623 1.00 80.31 164 GLY A CA 1
ATOM 1239 C C . GLY A 1 164 ? 24.391 -8.517 -9.466 1.00 80.31 164 GLY A C 1
ATOM 1240 O O . GLY A 1 164 ? 24.557 -8.461 -10.680 1.00 80.31 164 GLY A O 1
ATOM 1241 N N . SER A 1 165 ? 23.500 -7.732 -8.848 1.00 84.06 165 SER A N 1
ATOM 1242 C CA . SER A 1 165 ? 22.529 -6.873 -9.552 1.00 84.06 165 SER A CA 1
ATOM 1243 C C . SER A 1 165 ? 23.152 -5.834 -10.493 1.00 84.06 165 SER A C 1
ATOM 1245 O O . SER A 1 165 ? 22.549 -5.483 -11.509 1.00 84.06 165 SER A O 1
ATOM 1247 N N . ALA A 1 166 ? 24.375 -5.386 -10.189 1.00 85.50 166 ALA A N 1
ATOM 1248 C CA . ALA A 1 166 ? 25.149 -4.459 -11.014 1.00 85.50 166 ALA A CA 1
ATOM 1249 C C . ALA A 1 166 ? 25.842 -5.116 -12.225 1.00 85.50 166 ALA A C 1
ATOM 1251 O O . ALA A 1 166 ? 26.313 -4.397 -13.102 1.00 85.50 166 ALA A O 1
ATOM 1252 N N . GLY A 1 167 ? 25.949 -6.451 -12.258 1.00 86.69 167 GLY A N 1
ATOM 1253 C CA . GLY A 1 167 ? 26.519 -7.204 -13.381 1.00 86.69 167 GLY A CA 1
ATOM 1254 C C . GLY A 1 167 ? 25.553 -7.299 -14.560 1.00 86.69 167 GLY A C 1
ATOM 1255 O O . GLY A 1 167 ? 24.541 -6.618 -14.569 1.00 86.69 167 GLY A O 1
ATOM 1256 N N . GLU A 1 168 ? 25.812 -8.159 -15.542 1.00 84.81 168 GLU A N 1
ATOM 1257 C CA . GLU A 1 168 ? 24.892 -8.451 -16.657 1.00 84.81 168 GLU A CA 1
ATOM 1258 C C . GLU A 1 168 ? 24.845 -9.950 -16.969 1.00 84.81 168 GLU A C 1
ATOM 1260 O O . GLU A 1 168 ? 25.741 -10.712 -16.578 1.00 84.81 168 GLU A O 1
ATOM 1265 N N . GLY A 1 169 ? 23.785 -10.382 -17.658 1.00 85.12 169 GLY A N 1
ATOM 1266 C CA . GLY A 1 169 ? 23.608 -11.769 -18.084 1.00 85.12 169 GLY A CA 1
ATOM 1267 C C . GLY A 1 169 ? 23.638 -12.739 -16.902 1.00 85.12 169 GLY A C 1
ATOM 1268 O O . GLY A 1 169 ? 22.993 -12.514 -15.878 1.00 85.12 169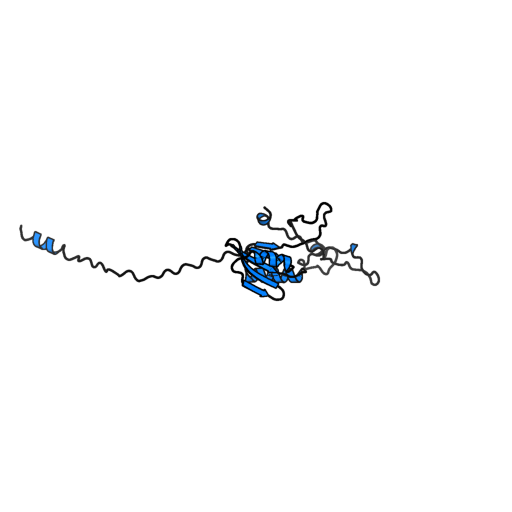 GLY A O 1
ATOM 1269 N N . ASP A 1 170 ? 24.436 -13.804 -17.004 1.00 87.50 170 ASP A N 1
ATOM 1270 C CA . ASP A 1 170 ? 24.517 -14.854 -15.976 1.00 87.50 170 ASP A CA 1
ATOM 1271 C C . ASP A 1 170 ? 24.861 -14.333 -14.574 1.00 87.50 170 ASP A C 1
ATOM 1273 O O . ASP A 1 170 ? 24.445 -14.931 -13.580 1.00 87.50 170 ASP A O 1
ATOM 1277 N N . SER A 1 171 ? 25.594 -13.217 -14.484 1.00 85.94 171 SER A N 1
ATOM 1278 C CA . SER A 1 171 ? 25.978 -12.604 -13.206 1.00 85.94 171 SER A CA 1
ATOM 1279 C C . SER A 1 171 ? 24.841 -11.840 -12.517 1.00 85.94 171 SER A C 1
ATOM 1281 O O . SER A 1 171 ? 24.900 -11.643 -11.306 1.00 85.94 171 SER A O 1
ATOM 1283 N N . ALA A 1 172 ? 23.800 -11.453 -13.264 1.00 87.44 172 ALA A N 1
ATOM 1284 C CA . ALA A 1 172 ? 22.652 -10.688 -12.775 1.00 87.44 172 ALA A CA 1
ATOM 1285 C C . ALA A 1 172 ? 21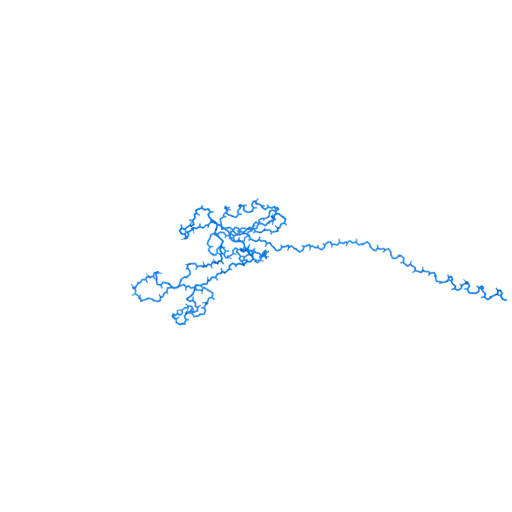.314 -11.435 -12.902 1.00 87.44 172 ALA A C 1
ATOM 1287 O O . ALA A 1 172 ? 20.288 -10.908 -12.473 1.00 87.44 172 ALA A O 1
ATOM 1288 N N . LYS A 1 173 ? 21.309 -12.672 -13.418 1.00 86.62 173 LYS A N 1
ATOM 1289 C CA . LYS A 1 173 ? 20.100 -13.495 -13.627 1.00 86.62 173 LYS A CA 1
ATOM 1290 C C . LYS A 1 173 ? 19.191 -13.591 -12.400 1.00 86.62 173 LYS A C 1
ATOM 1292 O O . LYS A 1 173 ? 17.975 -13.701 -12.520 1.00 86.62 173 LYS A O 1
ATOM 1297 N N . ASP A 1 174 ? 19.787 -13.563 -11.208 1.00 86.94 174 ASP A N 1
ATOM 1298 C CA . ASP A 1 174 ? 19.056 -13.661 -9.953 1.00 86.94 174 ASP A CA 1
ATOM 1299 C C . ASP A 1 174 ? 18.405 -12.334 -9.533 1.00 86.94 174 ASP A C 1
ATOM 1301 O O . ASP A 1 174 ? 17.460 -12.347 -8.744 1.00 86.94 174 ASP A O 1
ATOM 1305 N N . ALA A 1 175 ? 18.859 -11.205 -10.072 1.00 89.50 175 ALA A N 1
ATOM 1306 C CA . ALA A 1 175 ? 18.258 -9.890 -9.877 1.00 89.50 175 ALA A CA 1
ATOM 1307 C C . ALA A 1 175 ? 17.315 -9.493 -11.027 1.00 89.50 175 ALA A C 1
ATOM 1309 O O . ALA A 1 175 ? 16.364 -8.748 -10.805 1.00 89.50 175 ALA A O 1
ATOM 1310 N N . GLU A 1 176 ? 17.528 -10.011 -12.238 1.00 92.31 176 GLU A N 1
ATOM 1311 C CA . GLU A 1 176 ? 16.740 -9.727 -13.450 1.00 92.31 176 GLU A CA 1
ATOM 1312 C C . GLU A 1 176 ? 15.422 -10.522 -13.496 1.00 92.31 176 GLU A C 1
ATOM 1314 O O . GLU A 1 176 ? 15.153 -11.303 -14.410 1.00 92.31 176 GLU A O 1
ATOM 1319 N N . ARG A 1 177 ? 14.584 -10.361 -12.467 1.00 91.38 177 ARG A N 1
ATOM 1320 C CA . ARG A 1 177 ? 13.289 -11.043 -12.370 1.00 91.38 177 ARG A CA 1
ATOM 1321 C C . ARG A 1 177 ? 12.212 -10.184 -11.732 1.00 91.38 177 ARG A C 1
ATOM 1323 O O . ARG A 1 177 ? 12.466 -9.231 -11.004 1.00 91.38 177 ARG A O 1
ATOM 1330 N N . ILE A 1 178 ? 10.971 -10.589 -11.973 1.00 93.94 178 ILE A N 1
ATOM 1331 C CA . ILE A 1 178 ? 9.794 -9.986 -11.360 1.00 93.94 178 ILE A CA 1
ATOM 1332 C C . ILE A 1 178 ? 9.557 -10.623 -9.984 1.00 93.94 178 ILE A C 1
ATOM 1334 O O . ILE A 1 178 ? 9.385 -11.839 -9.882 1.00 93.94 178 ILE A O 1
ATOM 1338 N N . ARG A 1 179 ? 9.474 -9.802 -8.931 1.00 93.44 179 ARG A N 1
ATOM 1339 C CA . ARG A 1 179 ? 9.040 -10.243 -7.598 1.00 93.44 179 ARG A CA 1
ATOM 1340 C C . ARG A 1 179 ? 7.551 -9.982 -7.397 1.00 93.44 179 ARG A C 1
ATOM 1342 O O . ARG A 1 179 ? 7.118 -8.834 -7.376 1.00 93.44 179 ARG A O 1
ATOM 1349 N N . TYR A 1 180 ? 6.786 -11.047 -7.182 1.00 95.75 180 TYR A N 1
ATOM 1350 C CA . TYR A 1 180 ? 5.382 -10.957 -6.783 1.00 95.75 180 TYR A CA 1
ATOM 1351 C C . TYR A 1 180 ? 5.233 -11.052 -5.263 1.00 95.75 180 TYR A C 1
ATOM 1353 O O . TYR A 1 180 ? 5.915 -11.847 -4.617 1.00 95.75 180 TYR A O 1
ATOM 1361 N N . TYR A 1 181 ? 4.295 -10.286 -4.716 1.00 94.94 181 TYR A N 1
ATOM 1362 C CA . TYR A 1 181 ? 3.843 -10.375 -3.330 1.00 94.94 181 TYR A CA 1
ATOM 1363 C C . TYR A 1 181 ? 2.450 -10.991 -3.332 1.00 94.94 181 TYR A C 1
ATOM 1365 O O . TYR A 1 181 ? 1.528 -10.428 -3.918 1.00 94.94 181 TYR A O 1
ATOM 1373 N N . VAL A 1 182 ? 2.310 -12.181 -2.755 1.00 96.69 182 VAL A N 1
ATOM 1374 C CA . VAL A 1 182 ? 1.051 -12.937 -2.756 1.00 96.69 182 VAL A CA 1
ATOM 1375 C C . VAL A 1 182 ? 0.189 -12.467 -1.589 1.00 96.69 182 VAL A C 1
ATOM 1377 O O . VAL A 1 182 ? 0.710 -12.232 -0.500 1.00 96.69 182 VAL A O 1
ATOM 1380 N N . ALA A 1 183 ? -1.110 -12.297 -1.826 1.00 95.81 183 ALA A N 1
ATOM 1381 C CA . ALA A 1 183 ? -2.048 -11.966 -0.762 1.00 95.81 183 ALA A CA 1
ATOM 1382 C C . ALA A 1 183 ? -2.323 -13.179 0.136 1.00 95.81 183 ALA A C 1
ATOM 1384 O O . ALA A 1 183 ? -2.198 -14.330 -0.284 1.00 95.81 183 ALA A O 1
ATOM 1385 N N . ASP A 1 184 ? -2.702 -12.899 1.379 1.00 94.31 184 ASP A N 1
ATOM 1386 C CA . ASP A 1 184 ? -3.064 -13.931 2.340 1.00 94.31 184 ASP A CA 1
ATOM 1387 C C . ASP A 1 184 ? -4.333 -14.672 1.886 1.00 94.31 184 ASP A C 1
ATOM 1389 O O . ASP A 1 184 ? -5.326 -14.050 1.502 1.00 94.31 184 ASP A O 1
ATOM 1393 N N . ALA A 1 185 ? -4.289 -16.006 1.897 1.00 92.94 185 ALA A N 1
ATOM 1394 C CA . ALA A 1 185 ? -5.388 -16.829 1.407 1.00 92.94 185 ALA A CA 1
ATOM 1395 C C . ALA A 1 185 ? -6.625 -16.768 2.317 1.00 92.94 185 ALA A C 1
ATOM 1397 O O . ALA A 1 185 ? -7.737 -16.864 1.807 1.00 92.94 185 ALA A O 1
ATOM 1398 N N . GLU A 1 186 ? -6.449 -16.582 3.628 1.00 91.44 186 GLU A N 1
ATOM 1399 C CA . GLU A 1 186 ? -7.555 -16.460 4.583 1.00 91.44 186 GLU A CA 1
ATOM 1400 C C . GLU A 1 186 ? -8.264 -15.109 4.444 1.00 91.44 186 GLU A C 1
ATOM 1402 O O . GLU A 1 186 ? -9.473 -15.030 4.639 1.00 91.44 186 GLU A O 1
ATOM 1407 N N . LEU A 1 187 ? -7.540 -14.052 4.056 1.00 86.81 187 LEU A N 1
ATOM 1408 C CA . LEU A 1 187 ? -8.135 -12.738 3.776 1.00 86.81 187 LEU A CA 1
ATOM 1409 C C . LEU A 1 187 ? -8.872 -12.667 2.429 1.00 86.81 187 LEU A C 1
ATOM 1411 O O . LEU A 1 187 ? -9.660 -11.746 2.221 1.00 86.81 187 LEU A O 1
ATOM 1415 N N . LEU A 1 188 ? -8.597 -13.594 1.509 1.00 87.31 188 LEU A N 1
ATOM 1416 C CA . LEU A 1 188 ? -9.251 -13.672 0.198 1.00 87.31 188 LEU A CA 1
ATOM 1417 C C . LEU A 1 188 ? -10.446 -14.637 0.152 1.00 87.31 188 LEU A C 1
ATOM 1419 O O . LEU A 1 188 ? -11.128 -14.669 -0.876 1.00 87.31 188 LEU A O 1
ATOM 1423 N N . ALA A 1 189 ? -10.629 -15.455 1.191 1.00 70.62 189 ALA A N 1
ATOM 1424 C CA . ALA A 1 189 ? -11.610 -16.539 1.247 1.00 70.62 189 ALA A CA 1
ATOM 1425 C C . ALA A 1 189 ? -13.050 -16.067 1.500 1.00 70.62 189 ALA A C 1
ATOM 1427 O O . ALA A 1 189 ? -13.246 -15.004 2.131 1.00 70.62 189 ALA A O 1
#

Radius of gyration: 34.41 Å; chains: 1; bounding box: 46×62×119 Å

pLDDT: mean 87.46, std 16.46, range [42.69, 98.81]